Protein 2GA8 (pdb70)

Foldseek 3Di:
DPLVVVLVVLLVLCLVCLQFWQAFEEEEAEFPQQCLVVSQVVVVSNQVVLVVVCVVVVPLADADPPVPAAQDQCPVAAACDPVNCVVCVVVVQADLVCLQPLPFAWHWYKPCTIWIDGHLGPQFIKDWHLVPFGQEWEAEQQLQFRFLVSCCSPPDSVPCVVPRLPPRRGSLNVVLSVLLSNLSNTGRWPDSDSSSSSSHIQYSNWTKMFGWDADPVNRGIDTRPIIQTSSHRYYYYYYHQCQFCDRSSVVNCVSNVVSVRYAAEYEDEDQVVSLQSQLVVCCVVVVDVDSVVSSVCQVPDCSRSVVNSVVGGHDDDRYHYDYDDD

Secondary structure (DSSP, 8-state):
--HHHHHHHHHHHHHHTTTT-S-EEEEEE--TTSSHHHHHHH--HHHHHHHHHHHHSTT---EE-TTSPPP-SSTTSEE--HHHHHHHHHTTT--GGGTT-TTPPPEEE-----EEE-TTGGGG-EEE------SEEEEEGGGGBPPHHHHTTSSSTHHHHTTTTSGGGB-HHHHHHHHHHHHHHH-------HHHHHHT-EETTPPPEEEEEEETTTTEEEEEEEEE-TT--EEEEEESSTTB-SHHHHHHHHHHHTTT-EEEEEEEP-HHHHHHHHHHHHHHTTS-SSHHHHHHHHHH-TTTSSHHHHHTB---TTEEEEE---

Sequence (326 aa):
VDTHKLADDVLQLLDNRIEDNYRVCVILVGSPGSGKSTIAEELQIINEKYHTFLSEHPNVIEVNDRLKPMVNLVDSLKTLQPNKVAEMIENQGLFKDHVEDVNFQPVKYSAEETAVVARGGTANAIRIAADSINIAQIVPMDGFHLSRRCLDLFKDPQTAHKRRGSPSTFDSNNFLQLCKILAKTSLKVSTSSVFEKLSKTFSQTIPDIFVPGFNHALKDPTPDQYCISKFTRIVILEGLYLLYDQENWKKIYKTLADTGALLVYKIDIDYEATEERVAKRHLQSGLVTTIAEGREKFRSNDLLNGRDIDNHLIKVDNIVHIRNDH

Organism: Saccharomyces cerevisiae (strain ATCC 204508 / S288c) (NCBI:txid559292)

InterPro domains:
  IPR027417 P-loop containing nucleoside triphosphate hydrolase [G3DSA:3.40.50.300] (1-353)
  IPR027417 P-loop containing nucleoside triphosphate hydrolase [SSF52540] (22-349)

Radius of gyration: 20.22 Å; Cα contacts (8 Å, |Δi|>4): 633; chains: 1; bounding box: 54×47×58 Å

GO terms:
  GO:0016887 ATP hydrolysis activity (F, IDA)

Nearest PDB structures (foldseek):
  2ga8-assembly1_A  TM=1.003E+00  e=3.940E-69  Saccharomyces cerevisiae
  2gaa-assembly1_A  TM=9.991E-01  e=2.710E-66  Saccharomyces cerevisiae
  3c8u-assembly1_A  TM=8.353E-01  e=2.085E-12  Ruegeria sp. TM1040
  1sq5-assembly3_C-3  TM=6.064E-01  e=1.985E-05  Escherichia coli
  1sq5-assembly1_D  TM=6.022E-01  e=2.512E-05  Escherichia coli

Solvent-accessible surface area: 15630 Å² total

B-factor: mean 24.82, std 11.29, range [8.99, 69.67]

CATH classification: 3.40.50.300

Structure (mmCIF, N/CA/C/O backbone):
data_2GA8
#
_entry.id   2GA8
#
_cell.length_a   135.278
_cell.length_b   135.278
_cell.length_c   48.476
_cell.angle_alpha   90.00
_cell.angle_beta   90.00
_cell.angle_gamma   120.00
#
_symmetry.space_group_name_H-M   'H 3'
#
loop_
_entity.id
_entity.type
_entity.pdbx_description
1 polymer 'Hypothetical 39.9 kDa protein'
2 non-polymer 'MERCURY (II) ION'
3 non-polymer 'SULFATE ION'
4 non-polymer BETA-MERCAPTOETHANOL
5 water water
#
loop_
_atom_site.group_PDB
_atom_site.id
_atom_site.type_symbol
_atom_site.label_atom_id
_atom_site.label_alt_id
_atom_site.label_comp_id
_atom_site.label_asym_id
_atom_site.label_entity_id
_atom_site.label_seq_id
_atom_site.pdbx_PDB_ins_code
_atom_site.Cartn_x
_atom_site.Cartn_y
_atom_site.Cartn_z
_atom_site.occupancy
_atom_site.B_iso_or_equiv
_atom_site.auth_seq_id
_atom_site.auth_comp_id
_atom_site.auth_asym_id
_atom_site.auth_atom_id
_atom_site.pdbx_PDB_model_num
ATOM 1 N N . VAL A 1 2 ? 21.098 -2.323 2.656 1.00 35.90 2 VAL A N 1
ATOM 2 C CA . VAL A 1 2 ? 20.843 -2.209 4.121 1.00 35.11 2 VAL A CA 1
ATOM 3 C C . VAL A 1 2 ? 19.361 -2.005 4.405 1.00 34.26 2 VAL A C 1
ATOM 4 O O . VAL A 1 2 ? 18.687 -1.224 3.731 1.00 35.58 2 VAL A O 1
ATOM 8 N N . ASP A 1 3 ? 18.858 -2.716 5.405 1.00 32.86 3 ASP A N 1
ATOM 9 C CA . ASP A 1 3 ? 17.458 -2.602 5.784 1.00 31.81 3 ASP A CA 1
ATOM 10 C C . ASP A 1 3 ? 17.337 -1.484 6.815 1.00 29.12 3 ASP A C 1
ATOM 11 O O . ASP A 1 3 ? 17.604 -1.693 7.998 1.00 28.24 3 ASP A O 1
ATOM 16 N N . THR A 1 4 ? 16.936 -0.301 6.361 1.00 28.49 4 THR A N 1
ATOM 17 C CA . THR A 1 4 ? 16.805 0.853 7.246 1.00 28.19 4 THR A CA 1
ATOM 18 C C . THR A 1 4 ? 15.743 0.672 8.325 1.00 26.27 4 THR A C 1
ATOM 19 O O . THR A 1 4 ? 15.840 1.265 9.399 1.00 23.56 4 THR A O 1
ATOM 23 N N . HIS A 1 5 ? 14.722 -0.133 8.050 1.00 25.37 5 HIS A N 1
ATOM 24 C CA . HIS A 1 5 ? 13.699 -0.354 9.065 1.00 24.43 5 HIS A CA 1
ATOM 25 C C . HIS A 1 5 ? 14.286 -1.216 10.167 1.00 23.66 5 HIS A C 1
ATOM 26 O O . HIS A 1 5 ? 13.909 -1.094 11.334 1.00 22.22 5 HIS A O 1
ATOM 33 N N . LYS A 1 6 ? 15.220 -2.085 9.793 1.00 23.90 6 LYS A N 1
ATOM 34 C CA . LYS A 1 6 ? 15.882 -2.947 10.763 1.00 23.81 6 LYS A CA 1
ATOM 35 C C . LYS A 1 6 ? 16.794 -2.083 11.627 1.00 22.63 6 LYS A C 1
ATOM 36 O O . LYS A 1 6 ? 16.923 -2.307 12.830 1.00 22.00 6 LYS A O 1
ATOM 42 N N . LEU A 1 7 ? 17.433 -1.100 11.002 1.00 22.32 7 LEU A N 1
ATOM 43 C CA . LEU A 1 7 ? 18.313 -0.192 11.727 1.00 21.06 7 LEU A CA 1
ATOM 44 C C . LEU A 1 7 ? 17.475 0.557 12.750 1.00 17.88 7 LEU A C 1
ATOM 45 O O . LEU A 1 7 ? 17.861 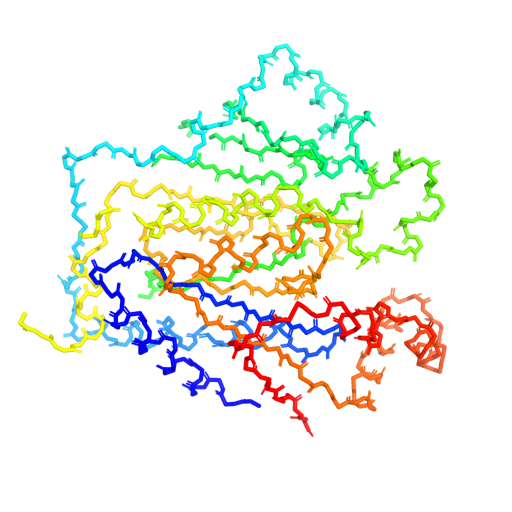0.681 13.909 1.00 18.62 7 LEU A O 1
ATOM 50 N N . ALA A 1 8 ? 16.323 1.053 12.312 1.00 17.36 8 ALA A N 1
ATOM 51 C CA . ALA A 1 8 ? 15.429 1.785 13.201 1.00 17.58 8 ALA A CA 1
ATOM 52 C C . ALA A 1 8 ? 15.048 0.901 14.379 1.00 16.27 8 ALA A C 1
ATOM 53 O O . ALA A 1 8 ? 14.981 1.370 15.510 1.00 14.65 8 ALA A O 1
ATOM 55 N N . ASP A 1 9 ? 14.789 -0.378 14.116 1.00 17.08 9 ASP A N 1
ATOM 56 C CA . ASP A 1 9 ? 14.437 -1.289 15.197 1.00 17.96 9 ASP A CA 1
ATOM 57 C C . ASP A 1 9 ? 15.586 -1.441 16.182 1.00 17.03 9 ASP A C 1
ATOM 58 O O . ASP A 1 9 ? 15.375 -1.435 17.392 1.00 15.33 9 ASP A O 1
ATOM 63 N N . ASP A 1 10 ? 16.806 -1.571 15.667 1.00 16.40 10 ASP A N 1
ATOM 64 C CA . ASP A 1 10 ? 17.950 -1.725 16.545 1.00 17.04 10 ASP A CA 1
ATOM 65 C C . ASP A 1 10 ? 18.189 -0.458 17.357 1.00 14.86 10 ASP A C 1
ATOM 66 O O . ASP A 1 10 ? 18.564 -0.533 18.521 1.00 14.06 10 ASP A O 1
ATOM 71 N N . VAL A 1 11 ? 17.957 0.702 16.749 1.00 14.73 11 VAL A N 1
ATOM 72 C CA . VAL A 1 11 ? 18.134 1.969 17.461 1.00 14.53 11 VAL A CA 1
ATOM 73 C C . VAL A 1 11 ? 17.115 2.056 18.600 1.00 14.63 11 VAL A C 1
ATOM 74 O O . VAL A 1 11 ? 17.458 2.407 19.728 1.00 13.40 11 VAL A O 1
ATOM 78 N N . LEU A 1 12 ? 15.861 1.717 18.310 1.00 14.70 12 LEU A N 1
ATOM 79 C CA . LEU A 1 12 ? 14.825 1.764 19.334 1.00 14.90 12 LEU A CA 1
ATOM 80 C C . LEU A 1 12 ? 15.086 0.744 20.436 1.00 15.60 12 LEU A C 1
ATOM 81 O O . LEU A 1 12 ? 14.734 0.965 21.593 1.00 14.97 12 LEU A O 1
ATOM 86 N N . GLN A 1 13 ? 15.704 -0.376 20.082 1.00 15.35 13 GLN A N 1
ATOM 87 C CA . GLN A 1 13 ? 15.989 -1.392 21.083 1.00 18.15 13 GLN A CA 1
ATOM 88 C C . GLN A 1 13 ? 17.025 -0.887 22.077 1.00 16.70 13 GLN A C 1
ATOM 89 O O . GLN A 1 13 ? 16.902 -1.108 23.282 1.00 17.41 13 GLN A O 1
ATOM 95 N N . LEU A 1 14 ? 18.046 -0.207 21.570 1.00 17.09 14 LEU A N 1
ATOM 96 C CA . LEU A 1 14 ? 19.088 0.322 22.443 1.00 17.70 14 LEU A CA 1
ATOM 97 C C . LEU A 1 14 ? 18.535 1.456 23.295 1.00 14.69 14 LEU A C 1
ATOM 98 O O . LEU A 1 14 ? 18.807 1.528 24.491 1.00 16.53 14 LEU A O 1
ATOM 103 N N . LEU A 1 15 ? 17.746 2.337 22.689 1.00 15.56 15 LEU A N 1
ATOM 104 C CA . LEU A 1 15 ? 17.175 3.440 23.450 1.00 15.03 15 LEU A CA 1
ATOM 105 C C . LEU A 1 15 ? 16.339 2.878 24.590 1.00 14.61 15 LEU A C 1
ATOM 106 O O . LEU A 1 15 ? 16.420 3.346 25.720 1.00 14.72 15 LEU A O 1
ATOM 111 N N . ASP A 1 16 ? 15.543 1.857 24.294 1.00 15.30 16 ASP A N 1
ATOM 112 C CA . ASP A 1 16 ? 14.704 1.258 25.325 1.00 16.42 16 ASP A CA 1
ATOM 113 C C . ASP A 1 16 ? 15.548 0.626 26.426 1.00 15.98 16 ASP A C 1
ATOM 114 O O . ASP A 1 16 ? 15.236 0.747 27.606 1.00 15.46 16 ASP A O 1
ATOM 119 N N . ASN A 1 17 ? 16.616 -0.055 26.033 1.00 17.76 17 ASN A N 1
ATOM 120 C CA . ASN A 1 17 ? 17.505 -0.695 26.996 1.00 20.91 17 ASN A CA 1
ATOM 121 C C . ASN A 1 17 ? 18.241 0.307 27.882 1.00 20.27 17 ASN A C 1
ATOM 122 O O . ASN A 1 17 ? 18.553 0.011 29.035 1.00 21.84 17 ASN A O 1
ATOM 127 N N . ARG A 1 18 ? 18.495 1.496 27.348 1.00 17.65 18 ARG A N 1
ATOM 128 C CA . ARG A 1 18 ? 19.226 2.531 28.079 1.00 17.30 18 ARG A CA 1
ATOM 129 C C . ARG A 1 18 ? 18.350 3.687 28.555 1.00 16.23 18 ARG A C 1
ATOM 130 O O . ARG A 1 18 ? 18.857 4.708 29.014 1.00 16.21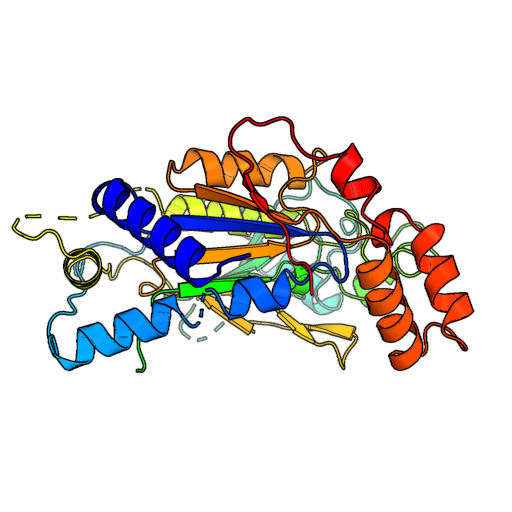 18 ARG A O 1
ATOM 138 N N . ILE A 1 19 ? 17.037 3.512 28.461 1.00 18.19 19 ILE A N 1
ATOM 139 C CA . ILE A 1 19 ? 16.070 4.538 28.838 1.00 19.15 19 ILE A CA 1
ATOM 140 C C . ILE A 1 19 ? 16.268 5.165 30.222 1.00 19.95 19 ILE A C 1
ATOM 141 O O . ILE A 1 19 ? 16.007 6.356 30.412 1.00 19.54 19 ILE A O 1
ATOM 146 N N . GLU A 1 20 ? 16.723 4.371 31.185 1.00 19.39 20 GLU A N 1
ATOM 147 C CA . GLU A 1 20 ? 16.940 4.869 32.538 1.00 22.03 20 GLU A CA 1
ATOM 148 C C . GLU A 1 20 ? 18.386 5.286 32.785 1.00 21.18 20 GLU A C 1
ATOM 149 O O . GLU A 1 20 ? 18.697 5.867 33.823 1.00 23.54 20 GLU A O 1
ATOM 155 N N . ASP A 1 21 ? 19.261 5.004 31.825 1.00 19.79 21 ASP A N 1
ATOM 156 C CA . ASP A 1 21 ? 20.681 5.318 31.961 1.00 19.21 21 ASP A CA 1
ATOM 157 C C . ASP A 1 21 ? 21.196 6.432 31.061 1.00 18.50 21 ASP A C 1
ATOM 158 O O . ASP A 1 21 ? 22.204 7.072 31.371 1.00 17.18 21 ASP A O 1
ATOM 163 N N . ASN A 1 22 ? 20.520 6.660 29.942 1.00 15.40 22 ASN A N 1
ATOM 164 C CA . ASN A 1 22 ? 20.963 7.688 29.004 1.00 14.32 22 ASN A CA 1
ATOM 165 C C . ASN A 1 22 ? 19.795 8.492 28.477 1.00 13.08 22 ASN A C 1
ATOM 166 O O . ASN A 1 22 ? 18.772 7.929 28.085 1.00 15.31 22 ASN A O 1
ATOM 171 N N . TYR A 1 23 ? 19.957 9.808 28.451 1.00 13.22 23 TYR A N 1
ATOM 172 C CA . TYR A 1 23 ? 18.905 10.682 27.954 1.00 13.57 23 TYR A CA 1
ATOM 173 C C . TYR A 1 23 ? 18.733 10.501 26.450 1.00 13.19 23 TYR A C 1
ATOM 174 O O . TYR A 1 23 ? 17.629 10.614 25.913 1.00 14.08 23 TYR A O 1
ATOM 183 N N . ARG A 1 24 ? 19.838 10.241 25.763 1.00 14.58 24 ARG A N 1
ATOM 184 C CA . ARG A 1 24 ? 19.779 10.041 24.328 1.00 15.37 24 ARG A CA 1
ATOM 185 C C . ARG A 1 24 ? 20.773 8.990 23.868 1.00 16.02 24 ARG A C 1
ATOM 186 O O . ARG A 1 24 ? 21.767 8.715 24.542 1.00 16.18 24 ARG A O 1
ATOM 194 N N . VAL A 1 25 ? 20.481 8.369 22.734 1.00 14.37 25 VAL A N 1
ATOM 195 C CA . VAL A 1 25 ? 21.377 7.362 22.197 1.00 14.56 25 VAL A CA 1
ATOM 196 C C . VAL A 1 25 ? 21.984 7.937 20.930 1.00 13.28 25 VAL A C 1
ATOM 197 O O . VAL A 1 25 ? 21.360 8.743 20.245 1.00 12.51 25 VAL A O 1
ATOM 201 N N . CYS A 1 26 ? 23.212 7.541 20.637 1.00 11.26 26 CYS A N 1
ATOM 202 C CA . CYS A 1 26 ? 23.890 8.045 19.454 1.00 12.74 26 CYS A CA 1
ATOM 203 C C . CYS A 1 26 ? 24.145 6.938 18.4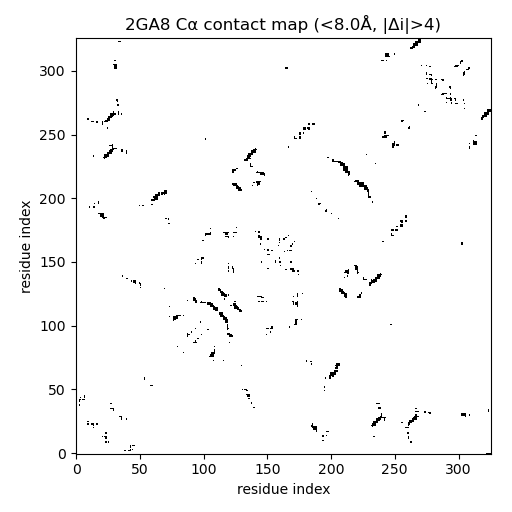57 1.00 11.46 26 CYS A C 1
ATOM 204 O O . CYS A 1 26 ? 24.326 5.780 18.824 1.00 11.51 26 CYS A O 1
ATOM 207 N N . VAL A 1 27 ? 24.152 7.313 17.187 1.00 12.07 27 VAL A N 1
ATOM 208 C CA . VAL A 1 27 ? 24.422 6.369 16.122 1.00 13.05 27 VAL A CA 1
ATOM 209 C C . VAL A 1 27 ? 25.504 6.980 15.255 1.00 12.65 27 VAL A C 1
ATOM 210 O O . VAL A 1 27 ? 25.409 8.143 14.864 1.00 11.70 27 VAL A O 1
ATOM 214 N N . ILE A 1 28 ? 26.550 6.206 15.001 1.00 12.26 28 ILE A N 1
ATOM 215 C CA . ILE A 1 28 ? 27.635 6.644 14.135 1.00 12.66 28 ILE A CA 1
ATOM 216 C C . ILE A 1 28 ? 27.472 5.883 12.828 1.00 12.84 28 ILE A C 1
ATOM 217 O O . ILE A 1 28 ? 27.309 4.662 12.831 1.00 12.66 28 ILE A O 1
ATOM 222 N N . LEU A 1 29 ? 27.481 6.614 11.717 1.00 11.12 29 LEU A N 1
ATOM 223 C CA . LEU A 1 29 ? 27.366 6.001 10.403 1.00 11.13 29 LEU A CA 1
ATOM 224 C C . LEU A 1 29 ? 28.530 6.537 9.575 1.00 10.38 29 LEU A C 1
ATOM 225 O O . LEU A 1 29 ? 28.594 7.732 9.280 1.00 12.27 29 LEU A O 1
ATOM 230 N N . VAL A 1 30 ? 29.453 5.650 9.223 1.00 9.56 30 VAL A N 1
ATOM 231 C CA . VAL A 1 30 ? 30.621 6.022 8.434 1.00 10.78 30 VAL A CA 1
ATOM 232 C C . VAL A 1 30 ? 30.608 5.369 7.059 1.00 11.09 30 VAL A C 1
ATOM 233 O O . VAL A 1 30 ? 30.215 4.213 6.905 1.00 11.66 30 VAL A O 1
ATOM 237 N N . GLY A 1 31 ? 31.054 6.126 6.067 1.00 11.91 31 GLY A N 1
ATOM 238 C CA . GLY A 1 31 ? 31.127 5.612 4.714 1.00 12.19 31 GLY A CA 1
ATOM 239 C C . GLY A 1 31 ? 31.967 6.568 3.895 1.00 12.67 31 GLY A C 1
ATOM 240 O O . GLY A 1 31 ? 32.021 7.759 4.204 1.00 12.68 31 GLY A O 1
ATOM 241 N N . SER A 1 32 ? 32.632 6.062 2.861 1.00 13.62 32 SER A N 1
ATOM 242 C CA . SER A 1 32 ? 33.450 6.923 2.015 1.00 14.69 32 SER A CA 1
ATOM 243 C C . SER A 1 32 ? 32.533 7.721 1.081 1.00 14.64 32 SER A C 1
ATOM 244 O O . SER A 1 32 ? 31.322 7.506 1.062 1.00 14.52 32 SER A O 1
ATOM 247 N N . PRO A 1 33 ? 33.095 8.669 0.315 1.00 13.20 33 PRO A N 1
ATOM 248 C CA . PRO A 1 33 ? 32.270 9.467 -0.597 1.00 14.89 33 PRO A CA 1
ATOM 249 C C . PRO A 1 33 ? 31.409 8.604 -1.521 1.00 14.69 33 PRO A C 1
ATOM 250 O O . PRO A 1 33 ? 31.892 7.631 -2.099 1.00 15.74 33 PRO A O 1
ATOM 254 N N . GLY A 1 34 ? 30.132 8.960 -1.632 1.00 14.76 34 GLY A N 1
ATOM 255 C CA . GLY A 1 34 ? 29.217 8.229 -2.491 1.00 14.97 34 GLY A CA 1
ATOM 256 C C . GLY A 1 34 ? 28.731 6.900 -1.946 1.00 14.75 34 GLY A C 1
ATOM 257 O O . GLY A 1 34 ? 28.127 6.121 -2.674 1.00 14.61 34 GLY A O 1
ATOM 258 N N . SER A 1 35 ? 28.980 6.639 -0.666 1.00 12.99 35 SER A N 1
ATOM 259 C CA . SER A 1 35 ? 28.569 5.384 -0.048 1.00 13.24 35 SER A CA 1
ATOM 260 C C . SER A 1 35 ? 27.087 5.376 0.295 1.00 13.45 35 SER A C 1
ATOM 261 O O . SER A 1 35 ? 26.513 4.321 0.560 1.00 14.72 35 SER A O 1
ATOM 264 N N . GLY A 1 36 ? 26.479 6.558 0.300 1.00 13.18 36 GLY A N 1
ATOM 265 C CA . GLY A 1 36 ? 25.067 6.663 0.617 1.00 14.97 36 GLY A CA 1
ATOM 266 C C . GLY A 1 36 ? 24.802 6.937 2.087 1.00 16.07 36 GLY A C 1
ATOM 267 O O . GLY A 1 36 ? 23.665 6.842 2.543 1.00 17.26 36 GLY A O 1
ATOM 268 N N . LYS A 1 37 ? 25.840 7.295 2.833 1.00 16.64 37 LYS A N 1
ATOM 269 C CA . LYS A 1 37 ? 25.666 7.558 4.257 1.00 17.44 37 LYS A CA 1
ATOM 270 C C . LYS A 1 37 ? 24.684 8.693 4.528 1.00 16.62 37 LYS A C 1
ATOM 271 O O . LYS A 1 37 ? 23.900 8.627 5.474 1.00 15.32 37 LYS A O 1
ATOM 277 N N . SER A 1 38 ? 24.718 9.728 3.698 1.00 15.50 38 SER A N 1
ATOM 278 C CA . SER A 1 38 ? 23.813 10.856 3.869 1.00 19.06 38 SER A CA 1
ATOM 279 C C . SER A 1 38 ? 22.355 10.415 3.771 1.00 19.36 38 SER A C 1
ATOM 280 O O . SER A 1 38 ? 21.545 10.703 4.657 1.00 19.65 38 SER A O 1
ATOM 283 N N . THR A 1 39 ? 22.028 9.698 2.699 1.00 19.95 39 THR A N 1
ATOM 284 C CA . THR A 1 39 ? 20.666 9.232 2.474 1.00 21.30 39 THR A CA 1
ATOM 285 C C . THR A 1 39 ? 20.205 8.208 3.503 1.00 20.85 39 THR A C 1
ATOM 286 O O . THR A 1 39 ? 19.059 8.250 3.951 1.00 20.75 39 THR A O 1
ATOM 290 N N . ILE A 1 40 ? 21.091 7.290 3.879 1.00 17.75 40 ILE A N 1
ATOM 291 C CA . ILE A 1 40 ? 20.746 6.281 4.868 1.00 16.68 40 ILE A CA 1
ATOM 292 C C . ILE A 1 40 ? 20.400 6.970 6.186 1.00 14.95 40 ILE A C 1
ATOM 293 O O . ILE A 1 40 ? 19.410 6.629 6.833 1.00 13.67 40 ILE A O 1
ATOM 298 N N . ALA A 1 41 ? 21.217 7.946 6.575 1.00 13.26 41 ALA A N 1
ATOM 299 C CA . ALA A 1 41 ? 20.983 8.675 7.816 1.00 13.92 41 ALA A CA 1
ATOM 300 C C . ALA A 1 41 ? 19.629 9.379 7.777 1.00 15.09 41 ALA A C 1
ATOM 301 O O . ALA A 1 41 ? 18.862 9.335 8.743 1.00 14.68 41 ALA A O 1
ATOM 303 N N . GLU A 1 42 ? 19.334 10.021 6.651 1.00 17.09 42 GLU A N 1
ATOM 304 C CA . GLU A 1 42 ? 18.073 10.741 6.497 1.00 19.66 42 GLU A CA 1
ATOM 305 C C . GLU A 1 42 ? 16.871 9.809 6.614 1.00 19.77 42 GLU A C 1
ATOM 306 O O . GLU A 1 42 ? 15.913 10.110 7.329 1.00 18.96 42 GLU A O 1
ATOM 312 N N . GLU A 1 43 ? 16.926 8.680 5.914 1.00 20.73 43 GLU A N 1
ATOM 313 C CA . GLU A 1 43 ? 15.833 7.710 5.935 1.00 21.50 43 GLU A CA 1
ATOM 314 C C . GLU A 1 43 ? 15.637 7.116 7.324 1.00 20.13 43 GLU A C 1
ATOM 315 O O . GLU A 1 43 ? 14.504 6.952 7.784 1.00 18.36 43 GLU A O 1
ATOM 321 N N . LEU A 1 44 ? 16.742 6.786 7.985 1.00 16.87 44 LEU A N 1
ATOM 322 C CA . LEU A 1 44 ? 16.678 6.207 9.321 1.00 15.62 44 LEU A CA 1
ATOM 323 C C . LEU A 1 44 ? 15.980 7.181 10.254 1.00 15.36 44 LEU A C 1
ATOM 324 O O . LEU A 1 44 ? 15.118 6.801 11.041 1.00 15.00 44 LEU A O 1
ATOM 339 N N . GLN A 1 46 ? 13.934 9.761 9.420 1.00 16.79 46 GLN A N 1
ATOM 340 C CA . GLN A 1 46 ? 12.539 9.921 9.025 1.00 18.94 46 GLN A CA 1
ATOM 341 C C . GLN A 1 46 ? 11.669 8.757 9.497 1.00 17.07 46 GLN A C 1
ATOM 342 O O . GLN A 1 46 ? 10.559 8.967 9.987 1.00 17.16 46 GLN A O 1
ATOM 348 N N . ILE A 1 47 ? 12.168 7.534 9.352 1.00 17.11 47 ILE A N 1
ATOM 349 C CA . ILE A 1 47 ? 11.423 6.350 9.777 1.00 16.28 47 ILE A CA 1
ATOM 350 C C . ILE A 1 47 ? 11.107 6.409 11.268 1.00 15.59 47 ILE A C 1
ATOM 351 O O . ILE A 1 47 ? 9.977 6.147 11.689 1.00 14.32 47 ILE A O 1
ATOM 356 N N . ILE A 1 48 ? 12.108 6.758 12.065 1.00 14.59 48 ILE A N 1
ATOM 357 C CA . ILE A 1 48 ? 11.922 6.835 13.508 1.00 14.55 48 ILE A CA 1
ATOM 358 C C . ILE A 1 48 ? 10.914 7.910 13.896 1.00 14.76 48 ILE A C 1
ATOM 359 O O . ILE A 1 48 ? 10.014 7.662 14.702 1.00 14.09 48 ILE A O 1
ATOM 364 N N . ASN A 1 49 ? 11.054 9.101 13.328 1.00 13.41 49 ASN A N 1
ATOM 365 C CA . ASN A 1 49 ? 10.131 10.176 13.659 1.00 15.93 49 ASN A CA 1
ATOM 366 C C . ASN A 1 49 ? 8.709 9.852 13.223 1.00 15.90 49 ASN A C 1
ATOM 367 O O . ASN A 1 49 ? 7.755 10.204 13.912 1.00 16.63 49 ASN A O 1
ATOM 372 N N . GLU A 1 50 ? 8.568 9.174 12.088 1.00 16.04 50 GLU A N 1
ATOM 373 C CA . GLU A 1 50 ? 7.239 8.801 11.603 1.00 18.35 50 GLU A CA 1
ATOM 374 C C . GLU A 1 50 ? 6.571 7.824 12.564 1.00 17.48 50 GLU A C 1
ATOM 375 O O . GLU A 1 50 ? 5.380 7.949 12.862 1.00 17.52 50 GLU A O 1
ATOM 381 N N . LYS A 1 51 ? 7.339 6.852 13.051 1.00 16.62 51 LYS A N 1
ATOM 382 C CA . LYS A 1 51 ? 6.811 5.879 13.995 1.00 16.04 51 LYS A CA 1
ATOM 383 C C . LYS A 1 51 ? 6.346 6.601 15.252 1.00 15.51 51 LYS A C 1
ATOM 384 O O . LYS A 1 51 ? 5.298 6.276 15.819 1.00 15.84 51 LYS A O 1
ATOM 390 N N . TYR A 1 52 ? 7.127 7.583 15.692 1.00 13.11 52 TYR A N 1
ATOM 391 C CA . TYR A 1 52 ? 6.763 8.323 16.889 1.00 13.59 52 TYR A CA 1
ATOM 392 C C . TYR A 1 52 ? 5.491 9.139 16.674 1.00 13.82 52 TYR A C 1
ATOM 393 O O . TYR A 1 52 ? 4.631 9.206 17.550 1.00 14.28 52 TYR A O 1
ATOM 402 N N . HIS A 1 53 ? 5.373 9.760 15.506 1.00 14.11 53 HIS A N 1
ATOM 403 C CA . HIS A 1 53 ? 4.195 10.567 15.207 1.00 17.57 53 HIS A CA 1
ATOM 404 C C . HIS A 1 53 ? 2.949 9.688 15.182 1.00 18.54 53 HIS A C 1
ATOM 405 O O . HIS A 1 53 ? 1.885 10.086 15.659 1.00 19.67 53 HIS A O 1
ATOM 412 N N . THR A 1 54 ? 3.089 8.487 14.635 1.00 19.63 54 THR A N 1
ATOM 413 C CA . THR A 1 54 ? 1.978 7.548 14.568 1.00 19.82 54 THR A CA 1
ATOM 414 C C . THR A 1 54 ? 1.578 7.166 15.991 1.00 20.53 54 THR A C 1
ATOM 415 O O . THR A 1 54 ? 0.394 7.017 16.306 1.00 18.42 54 THR A O 1
ATOM 419 N N . PHE A 1 55 ? 2.576 7.005 16.852 1.00 20.00 55 PHE A N 1
ATOM 420 C CA . PHE A 1 55 ? 2.335 6.661 18.246 1.00 19.35 55 PHE A CA 1
ATOM 421 C C . PHE A 1 55 ? 1.527 7.769 18.927 1.00 19.90 55 PHE A C 1
ATOM 422 O O . PHE A 1 55 ? 0.550 7.500 19.630 1.00 19.81 55 PHE A O 1
ATOM 430 N N . LEU A 1 56 ? 1.934 9.016 18.707 1.00 19.56 56 LEU A N 1
ATOM 431 C CA . LEU A 1 56 ? 1.255 10.160 19.313 1.00 18.86 56 LEU A CA 1
ATOM 432 C C . LEU A 1 56 ? -0.197 10.289 18.872 1.00 18.55 56 LEU A C 1
ATOM 433 O O . LEU A 1 56 ? -1.024 10.815 19.609 1.00 18.69 56 LEU A O 1
ATOM 438 N N . SER A 1 57 ? -0.495 9.818 17.666 1.00 18.53 57 SER A N 1
ATOM 439 C CA . SER A 1 57 ? -1.852 9.874 17.134 1.00 20.79 57 SER A CA 1
ATOM 440 C C . SER A 1 57 ? -2.870 9.258 18.091 1.00 20.17 57 SER A C 1
ATOM 441 O O . SER A 1 57 ? -3.961 9.794 18.276 1.00 20.21 57 SER A O 1
ATOM 444 N N . GLU A 1 58 ? -2.513 8.134 18.705 1.00 19.92 58 GLU A N 1
ATOM 445 C CA . GLU A 1 58 ? -3.430 7.461 19.616 1.00 19.58 58 GLU A CA 1
ATOM 446 C C . GLU A 1 58 ? -3.067 7.616 21.092 1.00 18.98 58 GLU A C 1
ATOM 447 O O . GLU A 1 58 ? -3.757 7.096 21.973 1.00 17.46 58 GLU A O 1
ATOM 453 N N . HIS A 1 59 ? -1.980 8.337 21.352 1.00 16.53 59 HIS A N 1
ATOM 454 C CA . HIS A 1 59 ? -1.532 8.629 22.716 1.00 17.22 59 HIS A CA 1
ATOM 455 C C . HIS A 1 59 ? -1.289 10.144 22.705 1.00 19.06 59 HIS A C 1
ATOM 456 O O . HIS A 1 59 ? -0.198 10.612 23.030 1.00 17.42 59 HIS A O 1
ATOM 463 N N . PRO A 1 60 ? -2.328 10.926 22.343 1.00 19.59 60 PRO A N 1
ATOM 464 C CA . PRO A 1 60 ? -2.383 12.391 22.221 1.00 20.85 60 PRO A CA 1
ATOM 465 C C . PRO A 1 60 ? -1.755 13.303 23.273 1.00 21.87 60 PRO A C 1
ATOM 466 O O . PRO A 1 60 ? -1.163 14.325 22.928 1.00 23.74 60 PRO A O 1
ATOM 470 N N . ASN A 1 61 ? -1.885 12.959 24.547 1.00 22.02 61 ASN A N 1
ATOM 471 C CA . ASN A 1 61 ? -1.351 13.820 25.595 1.00 21.67 61 ASN A CA 1
ATOM 472 C C . ASN A 1 61 ? -0.345 13.128 26.494 1.00 19.95 61 ASN A C 1
ATOM 473 O O . ASN A 1 61 ? -0.216 13.465 27.669 1.00 20.67 61 ASN A O 1
ATOM 478 N N . VAL A 1 62 ? 0.384 12.179 25.921 1.00 18.62 62 VAL A N 1
ATOM 479 C CA . VAL A 1 62 ? 1.366 11.399 26.663 1.00 18.19 62 VAL A CA 1
ATOM 480 C C . VAL A 1 62 ? 2.648 12.153 27.005 1.00 19.28 62 VAL A C 1
ATOM 481 O O . VAL A 1 62 ? 3.323 11.815 27.977 1.00 19.49 62 VAL A O 1
ATOM 485 N N . ILE A 1 63 ? 2.982 13.168 26.215 1.00 19.88 63 ILE A N 1
ATOM 486 C CA . ILE A 1 63 ? 4.216 13.917 26.444 1.00 20.46 63 ILE A CA 1
ATOM 487 C C . ILE A 1 63 ? 4.255 14.741 27.723 1.00 22.68 63 ILE A C 1
ATOM 488 O O . ILE A 1 63 ? 3.341 15.513 28.018 1.00 22.20 63 ILE A O 1
ATOM 493 N N . GLU A 1 64 ? 5.336 14.562 28.475 1.00 23.02 64 GLU A N 1
ATOM 494 C CA . GLU A 1 64 ? 5.548 15.286 29.720 1.00 26.24 64 GLU A CA 1
ATOM 495 C C . GLU A 1 64 ? 7.005 15.713 29.815 1.00 26.10 64 GLU A C 1
ATOM 496 O O . GLU A 1 64 ? 7.911 14.932 29.518 1.00 25.52 64 GLU A O 1
ATOM 502 N N . VAL A 1 65 ? 7.228 16.959 30.219 1.00 24.54 65 VAL A N 1
ATOM 503 C CA . VAL A 1 65 ? 8.583 17.471 30.366 1.00 24.34 65 VAL A CA 1
ATOM 504 C C . VAL A 1 65 ? 8.846 17.596 31.863 1.00 24.60 65 VAL A C 1
ATOM 505 O O . VAL A 1 65 ? 8.160 18.342 32.565 1.00 26.45 65 VAL A O 1
ATOM 509 N N . ASN A 1 66 ? 9.833 16.849 32.344 1.00 22.96 66 ASN A N 1
ATOM 510 C CA . ASN A 1 66 ? 10.180 16.831 33.761 1.00 23.94 66 ASN A CA 1
ATOM 511 C C . ASN A 1 66 ? 11.335 17.756 34.120 1.00 21.34 66 ASN A C 1
ATOM 512 O O . ASN A 1 66 ? 11.814 18.524 33.287 1.00 18.93 66 ASN A O 1
ATOM 517 N N . ASP A 1 67 ? 11.774 17.656 35.373 1.00 20.38 67 ASP A N 1
ATOM 518 C CA . ASP A 1 67 ? 12.875 18.458 35.896 1.00 21.96 67 ASP A CA 1
ATOM 519 C C . ASP A 1 67 ? 12.589 19.946 35.775 1.00 22.61 67 ASP A C 1
ATOM 520 O O . ASP A 1 67 ? 13.488 20.746 35.525 1.00 21.01 67 ASP A O 1
ATOM 525 N N . ARG A 1 68 ? 11.328 20.313 35.963 1.00 24.09 68 ARG A N 1
ATOM 526 C CA . ARG A 1 68 ? 10.921 21.707 35.863 1.00 26.27 68 ARG A CA 1
ATOM 527 C C . ARG A 1 68 ? 11.593 22.613 36.896 1.00 27.45 68 ARG A C 1
ATOM 528 O O . ARG A 1 68 ? 11.778 23.804 36.647 1.00 29.79 68 ARG A O 1
ATOM 536 N N . LEU A 1 69 ? 11.968 22.052 38.043 1.00 28.27 69 LEU A N 1
ATOM 537 C CA . LEU A 1 69 ? 12.605 22.839 39.101 1.00 30.21 69 LEU A CA 1
ATOM 538 C C . LEU A 1 69 ? 14.111 22.622 39.199 1.00 30.52 69 LEU A C 1
ATOM 539 O O . LEU A 1 69 ? 14.719 22.907 40.232 1.00 31.56 69 LEU A O 1
ATOM 544 N N . LYS A 1 70 ? 14.713 22.116 38.130 1.00 29.61 70 LYS A N 1
ATOM 545 C CA . LYS A 1 70 ? 16.150 21.878 38.127 1.00 28.80 70 LYS A CA 1
ATOM 546 C C . LYS A 1 70 ? 16.854 22.885 37.229 1.00 27.59 70 LYS A C 1
ATOM 547 O O . LYS A 1 70 ? 16.253 23.436 36.309 1.00 27.61 70 LYS A O 1
ATOM 553 N N . PRO A 1 71 ? 18.138 23.161 37.501 1.00 27.27 71 PRO A N 1
ATOM 554 C CA . PRO A 1 71 ? 18.860 24.120 36.663 1.00 27.04 71 PRO A CA 1
ATOM 555 C C . PRO A 1 71 ? 19.261 23.484 35.333 1.00 26.33 71 PRO A C 1
ATOM 556 O O . PRO A 1 71 ? 19.351 22.258 35.222 1.00 25.01 71 PRO A O 1
ATOM 560 N N . MET A 1 72 ? 19.491 24.323 34.331 1.00 26.45 72 MET A N 1
ATOM 561 C CA . MET A 1 72 ? 19.890 23.861 33.008 1.00 27.87 72 MET A CA 1
ATOM 562 C C . MET A 1 72 ? 21.246 23.176 33.072 1.00 28.27 72 MET A C 1
ATOM 563 O O . MET A 1 72 ? 22.126 23.608 33.814 1.00 29.85 72 MET A O 1
ATOM 568 N N . VAL A 1 73 ? 21.416 22.109 32.298 1.00 26.40 73 VAL A N 1
ATOM 569 C CA . VAL A 1 73 ? 22.692 21.405 32.266 1.00 27.01 73 VAL A CA 1
ATOM 570 C C . VAL A 1 73 ? 23.714 22.380 31.688 1.00 27.01 73 VAL A C 1
ATOM 571 O O . VAL A 1 73 ? 23.464 22.996 30.651 1.00 27.56 73 VAL A O 1
ATOM 575 N N . ASN A 1 74 ? 24.845 22.545 32.366 1.00 28.10 74 ASN A N 1
ATOM 576 C CA . ASN A 1 74 ? 25.884 23.449 31.879 1.00 29.86 74 ASN A CA 1
ATOM 577 C C . ASN A 1 74 ? 26.750 22.622 30.940 1.00 29.38 74 ASN A C 1
ATOM 578 O O . ASN A 1 74 ? 27.448 21.709 31.371 1.00 28.93 74 ASN A O 1
ATOM 583 N N . LEU A 1 75 ? 26.706 22.942 29.654 1.00 28.09 75 LEU A N 1
ATOM 584 C CA . LEU A 1 75 ? 27.454 22.163 28.682 1.00 28.33 75 LEU A CA 1
ATOM 585 C C . LEU A 1 75 ? 28.865 22.623 28.369 1.00 29.26 75 LEU A C 1
ATOM 586 O O . LEU A 1 75 ? 29.700 21.813 27.967 1.00 30.55 75 LEU A O 1
ATOM 591 N N . VAL A 1 76 ? 29.148 23.904 28.565 1.00 28.66 76 VAL A N 1
ATOM 592 C CA . VAL A 1 76 ? 30.476 24.409 28.252 1.00 31.36 76 VAL A CA 1
ATOM 593 C C . VAL A 1 76 ? 31.189 25.124 29.392 1.00 31.75 76 VAL A C 1
ATOM 594 O O . VAL A 1 76 ? 31.971 26.046 29.162 1.00 31.14 76 VAL A O 1
ATOM 598 N N . ASP A 1 77 ? 30.925 24.691 30.620 1.00 32.04 77 ASP A N 1
ATOM 599 C CA . ASP A 1 77 ? 31.563 25.284 31.788 1.00 33.99 77 ASP A CA 1
ATOM 600 C C . ASP A 1 77 ? 33.053 24.932 31.809 1.00 32.32 77 ASP A C 1
ATOM 601 O O . ASP A 1 77 ? 33.868 25.678 32.347 1.00 32.50 77 ASP A O 1
ATOM 606 N N . SER A 1 78 ? 33.397 23.794 31.213 1.00 32.26 78 SER A N 1
ATOM 607 C CA . SER A 1 78 ? 34.781 23.324 31.164 1.00 31.88 78 SER A CA 1
ATOM 608 C C . SER A 1 78 ? 35.629 24.100 30.155 1.00 30.69 78 SER A C 1
ATOM 609 O O . SER A 1 78 ? 36.853 23.968 30.132 1.00 30.29 78 SER A O 1
ATOM 612 N N . LEU A 1 79 ? 34.976 24.903 29.322 1.00 27.91 79 LEU A N 1
ATOM 613 C CA . LEU A 1 79 ? 35.677 25.683 28.310 1.00 26.77 79 LEU A CA 1
ATOM 614 C C . LEU A 1 79 ? 36.028 27.076 28.805 1.00 26.48 79 LEU A C 1
ATOM 615 O O . LEU A 1 79 ? 35.291 27.666 29.589 1.00 25.71 79 LEU A O 1
ATOM 620 N N . LYS A 1 80 ? 37.156 27.604 28.343 1.00 26.97 80 LYS A N 1
ATOM 621 C CA . LYS A 1 80 ? 37.556 28.939 28.754 1.00 27.28 80 LYS A CA 1
ATOM 622 C C . LYS A 1 80 ? 36.758 29.946 27.936 1.00 27.80 80 LYS A C 1
ATOM 623 O O . LYS A 1 80 ? 36.408 29.691 26.778 1.00 27.07 80 LYS A O 1
ATOM 629 N N . THR A 1 81 ? 36.457 31.086 28.545 1.00 25.74 81 THR A N 1
ATOM 630 C CA . THR A 1 81 ? 35.692 32.121 27.870 1.00 25.72 81 THR A CA 1
ATOM 631 C C . THR A 1 81 ? 36.580 32.970 26.977 1.00 25.91 81 THR A C 1
ATOM 632 O O . THR A 1 81 ? 37.660 33.401 27.386 1.00 26.36 81 THR A O 1
ATOM 636 N N . LEU A 1 82 ? 36.134 33.194 25.748 1.00 25.27 82 LEU A N 1
ATOM 637 C CA . LEU A 1 82 ? 36.879 34.033 24.828 1.00 25.43 82 LEU A CA 1
ATOM 638 C C . LEU A 1 82 ? 36.525 35.441 25.284 1.00 26.12 82 LEU A C 1
ATOM 639 O O . LEU A 1 82 ? 35.422 35.922 25.024 1.00 26.83 82 LEU A O 1
ATOM 644 N N . GLN A 1 83 ? 37.449 36.083 25.992 1.00 28.58 83 GLN A N 1
ATOM 645 C CA . GLN A 1 83 ? 37.221 37.429 26.505 1.00 29.45 83 GLN A CA 1
ATOM 646 C C . GLN A 1 83 ? 36.720 38.385 25.426 1.00 28.64 83 GLN A C 1
ATOM 647 O O . GLN A 1 83 ? 37.106 38.282 24.261 1.00 28.88 83 GLN A O 1
ATOM 653 N N . PRO A 1 84 ? 35.849 39.333 25.807 1.00 29.00 84 PRO A N 1
ATOM 654 C CA . PRO A 1 84 ? 35.276 40.320 24.888 1.00 29.25 84 PRO A CA 1
ATOM 655 C C . PRO A 1 84 ? 36.260 40.922 23.889 1.00 30.29 84 PRO A C 1
ATOM 656 O O . PRO A 1 84 ? 35.930 41.091 22.715 1.00 30.59 84 PRO A O 1
ATOM 660 N N . ASN A 1 85 ? 37.464 41.245 24.349 1.00 32.23 85 ASN A N 1
ATOM 661 C CA . ASN A 1 85 ? 38.467 41.831 23.466 1.00 33.56 85 ASN A CA 1
ATOM 662 C C . ASN A 1 85 ? 38.871 40.860 22.359 1.00 33.81 85 ASN A C 1
ATOM 663 O O . ASN A 1 85 ? 38.973 41.241 21.190 1.00 33.99 85 ASN A O 1
ATOM 668 N N . LYS A 1 86 ? 39.091 39.603 22.731 1.00 32.53 86 LYS A N 1
ATOM 669 C CA . LYS A 1 86 ? 39.482 38.577 21.770 1.00 32.27 86 LYS A CA 1
ATOM 670 C C . LYS A 1 86 ? 38.341 38.245 20.811 1.00 29.85 86 LYS A C 1
ATOM 671 O O . LYS A 1 86 ? 38.575 37.917 19.649 1.00 29.60 86 LYS A O 1
ATOM 677 N N . VAL A 1 87 ? 37.107 38.331 21.300 1.00 28.20 87 VAL A N 1
ATOM 678 C CA . VAL A 1 87 ? 35.942 38.059 20.468 1.00 26.63 87 VAL A CA 1
ATOM 679 C C . VAL A 1 87 ? 35.881 39.078 19.338 1.00 26.75 87 VAL A C 1
ATOM 680 O O . VAL A 1 87 ? 35.648 38.729 18.181 1.00 24.20 87 VAL A O 1
ATOM 684 N N . ALA A 1 88 ? 36.097 40.345 19.680 1.00 27.16 88 ALA A N 1
ATOM 685 C CA . ALA A 1 88 ? 36.069 41.412 18.690 1.00 27.48 88 ALA A CA 1
ATOM 686 C C . ALA A 1 88 ? 37.163 41.193 17.648 1.00 27.80 88 ALA A C 1
ATOM 687 O O . ALA A 1 88 ? 36.936 41.358 16.450 1.00 28.04 88 ALA A O 1
ATOM 689 N N . GLU A 1 89 ? 38.350 40.817 18.112 1.00 28.67 89 GLU A N 1
ATOM 690 C CA . GLU A 1 89 ? 39.476 40.571 17.218 1.00 29.87 89 GLU A CA 1
ATOM 691 C C . GLU A 1 89 ? 39.131 39.489 16.197 1.00 29.82 89 GLU A C 1
ATOM 692 O O . GLU A 1 89 ? 39.355 39.656 14.999 1.00 30.22 89 GLU A O 1
ATOM 698 N N . MET A 1 90 ? 38.591 38.374 16.683 1.00 29.71 90 MET A N 1
ATOM 699 C CA . MET A 1 90 ? 38.207 37.264 15.813 1.00 27.80 90 MET A CA 1
ATOM 700 C C . MET A 1 90 ? 37.211 37.720 14.759 1.00 26.85 90 MET A C 1
ATOM 701 O O . MET A 1 90 ? 37.365 37.421 13.576 1.00 26.04 90 MET A O 1
ATOM 706 N N . ILE A 1 91 ? 36.182 38.436 15.200 1.00 27.47 91 ILE A N 1
ATOM 707 C CA . ILE A 1 91 ? 35.157 38.944 14.298 1.00 29.56 91 ILE A CA 1
ATOM 708 C C . ILE A 1 91 ? 35.790 39.879 13.278 1.00 30.12 91 ILE A C 1
ATOM 709 O O . ILE A 1 91 ? 35.453 39.847 12.095 1.00 30.22 91 ILE A O 1
ATOM 714 N N . GLU A 1 92 ? 36.707 40.715 13.748 1.00 31.66 92 GLU A N 1
ATOM 715 C CA . GLU A 1 92 ? 37.392 41.655 12.873 1.00 33.90 92 GLU A CA 1
ATOM 716 C C . GLU A 1 92 ? 38.214 40.888 11.840 1.00 32.65 92 GLU A C 1
ATOM 717 O O . GLU A 1 92 ? 38.391 41.347 10.712 1.00 32.88 92 GLU A O 1
ATOM 723 N N . ASN A 1 93 ? 38.708 39.714 12.227 1.00 30.97 93 ASN A N 1
ATOM 724 C CA . ASN A 1 93 ? 39.502 38.886 11.322 1.00 28.88 93 ASN A CA 1
ATOM 725 C C . ASN A 1 93 ? 38.628 37.883 10.571 1.00 27.91 93 ASN A C 1
ATOM 726 O O . ASN A 1 93 ? 39.037 36.746 10.322 1.00 26.18 93 ASN A O 1
ATOM 731 N N . GLN A 1 94 ? 37.421 38.319 10.222 1.00 26.81 94 GLN A N 1
ATOM 732 C CA . GLN A 1 94 ? 36.460 37.504 9.482 1.00 26.77 94 GLN A CA 1
ATOM 733 C C . GLN A 1 94 ? 36.030 36.218 10.199 1.00 25.49 94 GLN A C 1
ATOM 734 O O . GLN A 1 94 ? 35.702 35.221 9.553 1.00 25.50 94 GLN A O 1
ATOM 740 N N . GLY A 1 95 ? 36.034 36.250 11.529 1.00 24.90 95 GLY A N 1
ATOM 741 C CA . GLY A 1 95 ? 35.625 35.096 12.314 1.00 23.75 95 GLY A CA 1
ATOM 742 C C . GLY A 1 95 ? 36.619 33.952 12.328 1.00 24.99 95 GLY A C 1
ATOM 743 O O . GLY A 1 95 ? 36.231 32.789 12.466 1.00 23.31 95 GLY A O 1
ATOM 744 N N . LEU A 1 96 ? 37.902 34.278 12.202 1.00 24.67 96 LEU A N 1
ATOM 745 C CA . LEU A 1 96 ? 38.948 33.264 12.188 1.00 26.17 96 LEU A CA 1
ATOM 746 C C . LEU A 1 96 ? 40.069 33.510 13.193 1.00 25.97 96 LEU A C 1
ATOM 747 O O . LEU A 1 96 ? 40.243 34.622 13.695 1.00 25.10 96 LEU A O 1
ATOM 752 N N . PHE A 1 97 ? 40.808 32.444 13.490 1.00 27.42 97 PHE A N 1
ATOM 753 C CA . PHE A 1 97 ? 41.955 32.483 14.393 1.00 27.27 97 PHE A CA 1
ATOM 754 C C . PHE A 1 97 ? 43.150 32.182 13.486 1.00 28.51 97 PHE A C 1
ATOM 755 O O . PHE A 1 97 ? 43.569 31.032 13.353 1.00 26.90 97 PHE A O 1
ATOM 763 N N . LYS A 1 98 ? 43.684 33.223 12.858 1.00 29.22 98 LYS A N 1
ATOM 764 C CA . LYS A 1 98 ? 44.800 33.088 11.926 1.00 30.95 98 LYS A CA 1
ATOM 765 C C . LYS A 1 98 ? 45.932 32.146 12.329 1.00 30.49 98 LYS A C 1
ATOM 766 O O . LYS A 1 98 ? 46.384 31.339 11.517 1.00 3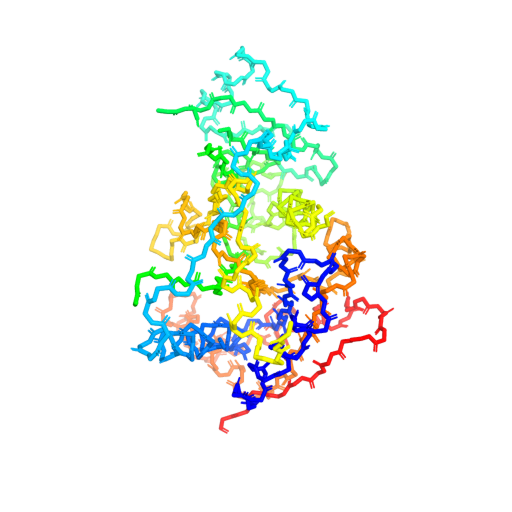1.49 98 LYS A O 1
ATOM 772 N N . ASP A 1 99 ? 46.383 32.236 13.576 1.00 29.40 99 ASP A N 1
ATOM 773 C CA . ASP A 1 99 ? 47.493 31.408 14.039 1.00 30.08 99 ASP A CA 1
ATOM 774 C C . ASP A 1 99 ? 47.162 29.992 14.515 1.00 29.02 99 ASP A C 1
ATOM 775 O O . ASP A 1 99 ? 48.047 29.286 15.000 1.00 28.34 99 ASP A O 1
ATOM 780 N N . HIS A 1 100 ? 45.912 29.560 14.370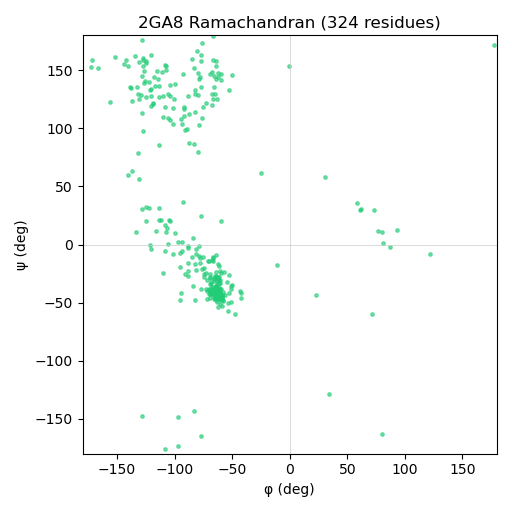 1.00 25.83 100 HIS A N 1
ATOM 781 C CA . HIS A 1 100 ? 45.542 28.227 14.838 1.00 25.11 100 HIS A CA 1
ATOM 782 C C . HIS A 1 100 ? 44.712 27.385 13.875 1.00 23.03 100 HIS A C 1
ATOM 783 O O . HIS A 1 100 ? 44.207 26.334 14.257 1.00 24.03 100 HIS A O 1
ATOM 790 N N . VAL A 1 101 ? 44.583 27.828 12.629 1.00 21.89 101 VAL A N 1
ATOM 791 C CA . VAL A 1 101 ? 43.785 27.101 11.647 1.00 22.65 101 VAL A CA 1
ATOM 792 C C . VAL A 1 101 ? 44.185 25.646 11.397 1.00 21.83 101 VAL A C 1
ATOM 793 O O . VAL A 1 101 ? 43.363 24.848 10.949 1.00 21.02 101 VAL A O 1
ATOM 797 N N . GLU A 1 102 ? 45.436 25.296 11.682 1.00 21.63 102 GLU A N 1
ATOM 798 C CA . GLU A 1 102 ? 45.901 23.927 11.470 1.00 22.46 102 GLU A CA 1
ATOM 799 C C . GLU A 1 102 ? 46.303 23.255 12.782 1.00 21.28 102 GLU A C 1
ATOM 800 O O . GLU A 1 102 ? 46.904 22.181 12.781 1.00 22.92 102 GLU A O 1
ATOM 806 N N . ASP A 1 103 ? 45.960 23.889 13.898 1.00 20.49 103 ASP A N 1
ATOM 807 C CA . ASP A 1 103 ? 46.303 23.371 15.221 1.00 18.95 103 ASP A CA 1
ATOM 808 C C . ASP A 1 103 ? 45.209 22.462 15.786 1.00 18.29 103 ASP A C 1
ATOM 809 O O . ASP A 1 103 ? 44.216 22.937 16.340 1.00 16.16 103 ASP A O 1
ATOM 814 N N . VAL A 1 104 ? 45.403 21.152 15.656 1.00 18.60 104 VAL A N 1
ATOM 815 C CA . VAL A 1 104 ? 44.414 20.199 16.145 1.00 17.46 104 VAL A CA 1
ATOM 816 C C . VAL A 1 104 ? 44.292 20.198 17.661 1.00 16.90 104 VAL A C 1
ATOM 817 O O . VAL A 1 104 ? 43.341 19.638 18.204 1.00 16.50 104 VAL A O 1
ATOM 821 N N . ASN A 1 105 ? 45.248 20.826 18.343 1.00 17.30 105 ASN A N 1
ATOM 822 C CA . ASN A 1 105 ? 45.223 20.896 19.803 1.00 19.30 105 ASN A CA 1
ATOM 823 C C . ASN A 1 105 ? 44.639 22.200 20.353 1.00 18.18 105 ASN A C 1
ATOM 824 O O . ASN A 1 105 ? 44.605 22.405 21.567 1.00 18.85 105 ASN A O 1
ATOM 829 N N . PHE A 1 106 ? 44.193 23.084 19.465 1.00 16.67 106 PHE A N 1
ATOM 830 C CA . PHE A 1 106 ? 43.589 24.343 19.888 1.00 17.25 106 PHE A CA 1
ATOM 831 C C . PHE A 1 106 ? 42.278 23.985 20.578 1.00 17.61 106 PHE A C 1
ATOM 832 O O . PHE A 1 106 ? 41.401 23.375 19.969 1.00 18.12 106 PHE A O 1
ATOM 840 N N . GLN A 1 107 ? 42.146 24.346 21.850 1.00 17.61 107 GLN A N 1
ATOM 841 C CA . GLN A 1 107 ? 40.928 24.027 22.581 1.00 18.47 107 GLN A CA 1
ATOM 842 C C . GLN A 1 107 ? 39.786 24.971 22.246 1.00 17.02 107 GLN A C 1
ATOM 843 O O . GLN A 1 107 ? 39.985 26.169 22.039 1.00 16.26 107 GLN A O 1
ATOM 849 N N . PRO A 1 108 ? 38.563 24.430 22.170 1.00 16.03 108 PRO A N 1
ATOM 850 C CA . PRO A 1 108 ? 37.377 25.231 21.862 1.00 16.32 108 PRO A CA 1
ATOM 851 C C . PRO A 1 108 ? 37.174 26.272 22.955 1.00 16.30 108 PRO A C 1
ATOM 852 O O . PRO A 1 108 ? 37.503 26.030 24.119 1.00 16.07 108 PRO A O 1
ATOM 856 N N . VAL A 1 109 ? 36.645 27.426 22.573 1.00 18.47 109 VAL A N 1
ATOM 857 C CA . VAL A 1 109 ? 36.376 28.497 23.522 1.00 19.15 109 VAL A CA 1
ATOM 858 C C . VAL A 1 109 ? 34.923 28.936 23.355 1.00 20.44 109 VAL A C 1
ATOM 859 O O . VAL A 1 109 ? 34.312 28.709 22.308 1.00 18.47 109 VAL A O 1
ATOM 863 N N . LYS A 1 110 ? 34.375 29.561 24.392 1.00 20.65 110 LYS A N 1
ATOM 864 C CA . LYS A 1 110 ? 32.986 30.006 24.379 1.00 22.40 110 LYS A CA 1
ATOM 865 C C . LYS A 1 110 ? 32.842 31.510 24.567 1.00 24.08 110 LYS A C 1
ATOM 866 O O . LYS A 1 110 ? 33.766 32.181 25.023 1.00 23.54 110 LYS A O 1
ATOM 872 N N . TYR A 1 111 ? 31.667 32.025 24.216 1.00 25.25 111 TYR A N 1
ATOM 873 C CA . TYR A 1 111 ? 31.360 33.442 24.373 1.00 26.50 111 TYR A CA 1
ATOM 874 C C . TYR A 1 111 ? 29.892 33.713 24.072 1.00 29.57 111 TYR A C 1
ATOM 875 O O . TYR A 1 111 ? 29.254 32.979 23.316 1.00 26.22 111 TYR A O 1
ATOM 884 N N . SER A 1 112 ? 29.359 34.765 24.684 1.00 32.31 112 SER A N 1
ATOM 885 C CA . SER A 1 112 ? 27.965 35.142 24.490 1.00 37.24 112 SER A CA 1
ATOM 886 C C . SER A 1 112 ? 27.773 35.809 23.134 1.00 38.92 112 SER A C 1
ATOM 887 O O . SER A 1 112 ? 28.360 36.857 22.859 1.00 40.18 112 SER A O 1
ATOM 890 N N . ALA A 1 113 ? 26.952 35.194 22.289 1.00 40.43 113 ALA A N 1
ATOM 891 C CA . ALA A 1 113 ? 26.682 35.724 20.958 1.00 42.63 113 ALA A CA 1
ATOM 892 C C . ALA A 1 113 ? 25.410 36.565 20.966 1.00 43.35 113 ALA A C 1
ATOM 893 O O . ALA A 1 113 ? 24.649 36.542 21.934 1.00 45.40 113 ALA A O 1
ATOM 895 N N . GLU A 1 119 ? 17.425 36.734 23.446 1.00 54.84 119 GLU A N 1
ATOM 896 C CA . GLU A 1 119 ? 17.751 35.750 24.472 1.00 54.86 119 GLU A CA 1
ATOM 897 C C . GLU A 1 119 ? 19.232 35.393 24.361 1.00 53.38 119 GLU A C 1
ATOM 898 O O . GLU A 1 119 ? 19.823 35.503 23.286 1.00 53.51 119 GLU A O 1
ATOM 904 N N . GLU A 1 120 ? 19.828 34.967 25.470 1.00 51.52 120 GLU A N 1
ATOM 905 C CA . GLU A 1 120 ? 21.244 34.612 25.489 1.00 49.43 120 GLU A CA 1
ATOM 906 C C . GLU A 1 120 ? 21.566 33.378 24.649 1.00 46.15 120 GLU A C 1
ATOM 907 O O . GLU A 1 120 ? 20.864 32.367 24.705 1.00 46.34 120 GLU A O 1
ATOM 923 N N . THR A 1 122 ? 25.014 31.014 23.577 1.00 29.20 122 THR A N 1
ATOM 924 C CA . THR A 1 122 ? 26.431 30.739 23.780 1.00 26.36 122 THR A CA 1
ATOM 925 C C . THR A 1 122 ? 27.045 30.079 22.555 1.00 24.64 122 THR A C 1
ATOM 926 O O . THR A 1 122 ? 26.593 29.023 22.115 1.00 23.34 122 THR A O 1
ATOM 930 N N . ALA A 1 123 ? 28.075 30.710 22.005 1.00 21.63 123 ALA A N 1
ATOM 931 C CA . ALA A 1 123 ? 28.756 30.172 20.837 1.00 20.00 123 ALA A CA 1
ATOM 932 C C . ALA A 1 123 ? 30.028 29.455 21.272 1.00 18.93 123 ALA A C 1
ATOM 933 O O . ALA A 1 123 ? 30.761 29.939 22.136 1.00 17.07 123 ALA A O 1
ATOM 935 N N . VAL A 1 124 ? 30.278 28.297 20.668 1.00 16.50 124 VAL A N 1
ATOM 936 C CA . VAL A 1 124 ? 31.465 27.504 20.956 1.00 15.86 124 VAL A CA 1
ATOM 937 C C . VAL A 1 124 ? 32.224 27.374 19.642 1.00 14.26 124 VAL A C 1
ATOM 938 O O . VAL A 1 124 ? 31.690 26.848 18.667 1.00 11.92 124 VAL A O 1
ATOM 942 N N . VAL A 1 125 ? 33.457 27.876 19.610 1.00 13.96 125 VAL A N 1
ATOM 943 C CA . VAL A 1 125 ? 34.271 27.821 18.400 1.00 14.48 125 VAL A CA 1
ATOM 944 C C . VAL A 1 125 ? 35.638 27.206 18.650 1.00 15.07 125 VAL A C 1
ATOM 945 O O . VAL A 1 125 ? 36.154 27.243 19.766 1.00 14.32 125 VAL A O 1
ATOM 949 N N . ALA A 1 126 ? 36.209 26.630 17.598 1.00 15.28 126 ALA A N 1
ATOM 950 C CA . ALA A 1 126 ? 37.526 26.021 17.680 1.00 15.78 126 ALA A CA 1
ATOM 951 C C . ALA A 1 126 ? 38.398 26.585 16.560 1.00 15.65 126 ALA A C 1
ATOM 952 O O . ALA A 1 126 ? 38.222 27.732 16.158 1.00 16.12 126 ALA A O 1
ATOM 954 N N . ARG A 1 127 ? 39.315 25.786 16.030 1.00 16.38 127 ARG A N 1
ATOM 955 C CA . ARG A 1 127 ? 40.216 26.304 15.007 1.00 17.06 127 ARG A CA 1
ATOM 956 C C . ARG A 1 127 ? 39.578 26.778 13.706 1.00 17.33 127 ARG A C 1
ATOM 957 O O . ARG A 1 127 ? 40.204 27.511 12.951 1.00 19.65 127 ARG A O 1
ATOM 965 N N . GLY A 1 128 ? 38.334 26.382 13.456 1.00 16.29 128 GLY A N 1
ATOM 966 C CA . GLY A 1 128 ? 37.656 26.798 12.241 1.00 15.65 128 GLY A CA 1
ATOM 967 C C . GLY A 1 128 ? 36.986 28.157 12.374 1.00 16.29 128 GLY A C 1
ATOM 968 O O . GLY A 1 128 ? 36.540 28.742 11.388 1.00 16.86 128 GLY A O 1
ATOM 969 N N . GLY A 1 129 ? 36.906 28.667 13.597 1.00 16.44 129 GLY A N 1
ATOM 970 C CA . GLY A 1 129 ? 36.290 29.966 13.797 1.00 16.79 129 GLY A CA 1
ATOM 971 C C . GLY A 1 129 ? 34.776 29.913 13.807 1.00 16.32 129 GLY A C 1
ATOM 972 O O . GLY A 1 129 ? 34.182 28.844 13.941 1.00 15.02 129 GLY A O 1
ATOM 973 N N . THR A 1 130 ? 34.143 31.070 13.638 1.00 16.38 130 THR A N 1
ATOM 974 C CA . THR A 1 130 ? 32.687 31.149 13.671 1.00 17.07 130 THR A CA 1
ATOM 975 C C . THR A 1 130 ? 31.942 30.321 12.631 1.00 16.35 130 THR A C 1
ATOM 976 O O . THR A 1 130 ? 30.787 29.955 12.848 1.00 16.38 130 THR A O 1
ATOM 980 N N . ALA A 1 131 ? 32.591 30.021 11.510 1.00 17.15 131 ALA A N 1
ATOM 981 C CA . ALA A 1 131 ? 31.948 29.247 10.450 1.00 16.24 131 ALA A CA 1
ATOM 982 C C . ALA A 1 131 ? 31.528 27.846 10.895 1.00 15.16 131 ALA A C 1
ATOM 983 O O . ALA A 1 131 ? 30.586 27.276 10.349 1.00 15.15 131 ALA A O 1
ATOM 985 N N . ASN A 1 132 ? 32.229 27.285 11.877 1.00 13.78 132 ASN A N 1
ATOM 986 C CA . ASN A 1 132 ? 31.894 25.949 12.369 1.00 14.06 132 ASN A CA 1
ATOM 987 C C . ASN A 1 132 ? 31.398 26.014 13.808 1.00 14.64 132 ASN A C 1
ATOM 988 O O . ASN A 1 132 ? 31.433 25.022 14.534 1.00 12.43 132 ASN A O 1
ATOM 993 N N . ALA A 1 133 ? 30.936 27.187 14.221 1.00 14.41 133 ALA A N 1
ATOM 994 C CA . ALA A 1 133 ? 30.461 27.367 15.584 1.00 14.59 133 ALA A CA 1
ATOM 995 C C . ALA A 1 133 ? 29.257 26.507 15.949 1.00 14.50 133 ALA A C 1
ATOM 996 O O . ALA A 1 133 ? 28.381 26.244 15.120 1.00 14.73 133 ALA A O 1
ATOM 998 N N . ILE A 1 134 ? 29.247 26.066 17.202 1.00 14.31 134 ILE A N 1
ATOM 999 C CA . ILE A 1 134 ? 28.146 25.298 17.776 1.00 15.35 134 ILE A CA 1
ATOM 1000 C C . ILE A 1 134 ? 27.469 26.353 18.645 1.00 16.56 134 ILE A C 1
ATOM 1001 O O . ILE A 1 134 ? 28.154 27.124 19.317 1.00 15.55 134 ILE A O 1
ATOM 1006 N N . ARG A 1 135 ? 26.141 26.409 18.623 1.00 17.64 135 ARG A N 1
ATOM 1007 C CA . ARG A 1 135 ? 25.428 27.400 19.422 1.00 18.26 135 ARG A CA 1
ATOM 1008 C C . ARG A 1 135 ? 24.485 26.741 20.409 1.00 19.11 135 ARG A C 1
ATOM 1009 O O . ARG A 1 135 ? 23.754 25.816 20.063 1.00 17.03 135 ARG A O 1
ATOM 1017 N N . ILE A 1 136 ? 24.520 27.219 21.647 1.00 18.78 136 ILE A N 1
ATOM 1018 C CA . ILE A 1 136 ? 23.678 26.674 22.701 1.00 19.04 136 ILE A CA 1
ATOM 1019 C C . ILE A 1 136 ? 22.775 27.777 23.248 1.00 22.03 136 ILE A C 1
ATOM 1020 O O . ILE A 1 136 ? 23.251 28.849 23.623 1.00 22.03 136 ILE A O 1
ATOM 1025 N N . ALA A 1 137 ? 21.473 27.514 23.288 1.00 25.23 137 ALA A N 1
ATOM 1026 C CA . ALA A 1 137 ? 20.514 28.496 23.782 1.00 29.65 137 ALA A CA 1
ATOM 1027 C C . ALA A 1 137 ? 20.150 28.250 25.246 1.00 33.45 137 ALA A C 1
ATOM 1028 O O . ALA A 1 137 ? 20.974 27.778 26.029 1.00 35.92 137 ALA A O 1
ATOM 1030 N N . ALA A 1 138 ? 18.915 28.580 25.610 1.00 37.38 138 ALA A N 1
ATOM 1031 C CA . ALA A 1 138 ? 18.436 28.396 26.977 1.00 39.66 138 ALA A CA 1
ATOM 1032 C C . ALA A 1 138 ? 17.212 27.488 27.005 1.00 41.18 138 ALA A C 1
ATOM 1033 O O . ALA A 1 138 ? 16.145 27.852 26.506 1.00 42.97 138 ALA A O 1
ATOM 1035 N N . ASP A 1 151 ? 3.195 15.721 14.934 1.00 47.10 151 ASP A N 1
ATOM 1036 C CA . ASP A 1 151 ? 3.943 15.863 13.691 1.00 46.39 151 ASP A CA 1
ATOM 1037 C C . ASP A 1 151 ? 5.036 16.914 13.851 1.00 45.08 151 ASP A C 1
ATOM 1038 O O . ASP A 1 151 ? 5.981 16.968 13.064 1.00 45.30 151 ASP A O 1
ATOM 1043 N N . SER A 1 152 ? 4.897 17.747 14.876 1.00 42.46 152 SER A N 1
ATOM 1044 C CA . SER A 1 152 ? 5.862 18.805 15.146 1.00 40.07 152 SER A CA 1
ATOM 1045 C C . SER A 1 152 ? 7.011 18.337 16.038 1.00 36.84 152 SER A C 1
ATOM 1046 O O . SER A 1 152 ? 8.114 18.878 15.973 1.00 37.78 152 SER A O 1
ATOM 1049 N N . ILE A 1 153 ? 6.754 17.334 16.870 1.00 32.10 153 ILE A N 1
ATOM 1050 C CA . ILE A 1 153 ? 7.783 16.821 17.764 1.00 27.12 153 ILE A CA 1
ATOM 1051 C C . ILE A 1 153 ? 8.557 15.670 17.136 1.00 23.79 153 ILE A C 1
ATOM 1052 O O . ILE A 1 153 ? 7.986 14.629 16.807 1.00 22.85 153 ILE A O 1
ATOM 1057 N N . ASN A 1 154 ? 9.860 15.869 16.968 1.00 18.88 154 ASN A N 1
ATOM 1058 C CA . ASN A 1 154 ? 10.721 14.842 16.402 1.00 18.14 154 ASN A CA 1
ATOM 1059 C C . ASN A 1 154 ? 11.700 14.371 17.459 1.00 16.48 154 ASN A C 1
ATOM 1060 O O . ASN A 1 154 ? 12.264 15.181 18.196 1.00 17.05 154 ASN A O 1
ATOM 1065 N N . ILE A 1 155 ? 11.900 13.062 17.540 1.00 14.79 155 ILE A N 1
ATOM 1066 C CA . ILE A 1 155 ? 12.813 12.525 18.533 1.00 12.95 155 ILE A CA 1
ATOM 1067 C C . ILE A 1 155 ? 14.166 12.143 17.951 1.00 12.95 155 ILE A C 1
ATOM 1068 O O . ILE A 1 155 ? 15.094 11.824 18.688 1.00 12.90 155 ILE A O 1
ATOM 1073 N N . ALA A 1 156 ? 14.280 12.176 16.630 1.00 13.24 156 ALA A N 1
ATOM 1074 C CA . ALA A 1 156 ? 15.543 11.830 15.986 1.00 12.63 156 ALA A CA 1
ATOM 1075 C C . ALA A 1 156 ? 16.024 12.989 15.126 1.00 12.94 156 ALA A C 1
ATOM 1076 O O . ALA A 1 156 ? 15.232 13.653 14.456 1.00 14.40 156 ALA A O 1
ATOM 1078 N N . GLN A 1 157 ? 17.330 13.229 15.153 1.00 11.73 157 GLN A N 1
ATOM 1079 C CA . GLN A 1 157 ? 17.936 14.298 14.374 1.00 12.26 157 GLN A CA 1
ATOM 1080 C C . GLN A 1 157 ? 19.255 13.782 13.822 1.00 12.14 157 GLN A C 1
ATOM 1081 O O . GLN A 1 157 ? 19.853 12.878 14.394 1.00 12.57 157 GLN A O 1
ATOM 1087 N N . ILE A 1 158 ? 19.691 14.338 12.700 1.00 13.51 158 ILE A N 1
ATOM 1088 C CA . ILE A 1 158 ? 20.955 13.928 12.105 1.00 13.77 158 ILE A CA 1
ATOM 1089 C C . ILE A 1 158 ? 21.998 15.014 12.305 1.00 13.87 158 ILE A C 1
ATOM 1090 O O . ILE A 1 158 ? 21.677 16.200 12.388 1.00 13.40 158 ILE A O 1
ATOM 1095 N N . VAL A 1 159 ? 23.254 14.598 12.401 1.00 12.82 159 VAL A N 1
ATOM 1096 C CA . VAL A 1 159 ? 24.353 15.541 12.539 1.00 13.65 159 VAL A CA 1
ATOM 1097 C C . VAL A 1 159 ? 25.352 15.195 11.443 1.00 14.16 159 VAL A C 1
ATOM 1098 O O . VAL A 1 159 ? 26.122 14.245 11.568 1.00 14.65 159 VAL A O 1
ATOM 1102 N N . PRO A 1 160 ? 25.304 15.924 10.322 1.00 16.20 160 PRO A N 1
ATOM 1103 C CA . PRO A 1 160 ? 26.254 15.634 9.247 1.00 14.95 160 PRO A CA 1
ATOM 1104 C C . PRO A 1 160 ? 27.593 16.249 9.638 1.00 15.89 160 PRO A C 1
ATOM 1105 O O . PRO A 1 160 ? 27.641 17.318 10.250 1.00 16.37 160 PRO A O 1
ATOM 1109 N N . MET A 1 161 ? 28.679 15.576 9.287 1.00 14.42 161 MET A N 1
ATOM 1110 C CA . MET A 1 161 ? 30.011 16.074 9.608 1.00 15.51 161 MET A CA 1
ATOM 1111 C C . MET A 1 161 ? 30.361 17.252 8.687 1.00 14.68 161 MET A C 1
ATOM 1112 O O . MET A 1 161 ? 31.228 18.066 8.997 1.00 13.76 161 MET A O 1
ATOM 1117 N N . ASP A 1 162 ? 29.657 17.338 7.562 1.00 16.92 162 ASP A N 1
ATOM 1118 C CA . ASP A 1 162 ? 29.869 18.379 6.553 1.00 19.45 162 ASP A CA 1
ATOM 1119 C C . ASP A 1 162 ? 29.888 19.818 7.058 1.00 18.16 162 ASP A C 1
ATOM 1120 O O . ASP A 1 162 ? 30.626 20.653 6.534 1.00 17.08 162 ASP A O 1
ATOM 1125 N N . GLY A 1 163 ? 29.065 20.110 8.061 1.00 16.32 163 GLY A N 1
ATOM 1126 C CA . GLY A 1 163 ? 29.011 21.453 8.596 1.00 15.07 163 GLY A CA 1
ATOM 1127 C C . GLY A 1 163 ? 30.288 21.867 9.297 1.00 14.51 163 GLY A C 1
ATOM 1128 O O . GLY A 1 163 ? 30.484 23.041 9.606 1.00 14.21 163 GLY A O 1
ATOM 1129 N N . PHE A 1 164 ? 31.168 20.906 9.547 1.00 13.05 164 PHE A N 1
ATOM 1130 C CA . PHE A 1 164 ? 32.420 21.204 10.224 1.00 12.85 164 PHE A CA 1
ATOM 1131 C C . PHE A 1 164 ? 33.585 21.333 9.258 1.00 14.14 164 PHE A C 1
ATOM 1132 O O . PHE A 1 164 ? 34.745 21.412 9.662 1.00 14.38 164 PHE A O 1
ATOM 1140 N N . HIS A 1 165 ? 33.263 21.365 7.973 1.00 14.15 165 HIS A N 1
ATOM 1141 C CA . HIS A 1 165 ? 34.285 21.530 6.955 1.00 16.90 165 HIS A CA 1
ATOM 1142 C C . HIS A 1 165 ? 34.849 22.935 7.175 1.00 16.34 165 HIS A C 1
ATOM 1143 O O . HIS A 1 165 ? 34.093 23.883 7.397 1.00 16.82 165 HIS A O 1
ATOM 1150 N N . LEU A 1 166 ? 36.167 23.078 7.139 1.00 15.36 166 LEU A N 1
ATOM 1151 C CA . LEU A 1 166 ? 36.756 24.397 7.326 1.00 14.92 166 LEU A CA 1
ATOM 1152 C C . LEU A 1 166 ? 36.336 25.271 6.148 1.00 15.53 166 LEU A C 1
ATOM 1153 O O . LEU A 1 166 ? 36.199 24.781 5.024 1.00 15.28 166 LEU A O 1
ATOM 1158 N N . SER A 1 167 ? 36.116 26.556 6.406 1.00 16.45 167 SER A N 1
ATOM 1159 C CA . SER A 1 167 ? 35.700 27.470 5.350 1.00 17.51 167 SER A CA 1
ATOM 1160 C C . SER A 1 167 ? 36.812 27.659 4.333 1.00 18.41 167 SER A C 1
ATOM 1161 O O . SER A 1 167 ? 37.987 27.426 4.623 1.00 19.01 167 SER A O 1
ATOM 1164 N N . ARG A 1 168 ? 36.435 28.094 3.139 1.00 20.08 168 ARG A N 1
ATOM 1165 C CA . ARG A 1 168 ? 37.408 28.318 2.085 1.00 22.07 168 ARG A CA 1
ATOM 1166 C C . ARG A 1 168 ? 38.408 29.392 2.499 1.00 22.83 168 ARG A C 1
ATOM 1167 O O . ARG A 1 168 ? 39.597 29.288 2.193 1.00 23.46 168 ARG A O 1
ATOM 1175 N N . ARG A 1 169 ? 37.935 30.421 3.199 1.00 22.86 169 ARG A N 1
ATOM 1176 C CA . ARG A 1 169 ? 38.825 31.490 3.644 1.00 24.04 169 ARG A CA 1
ATOM 1177 C C . ARG A 1 169 ? 39.761 30.957 4.720 1.00 24.13 169 ARG A C 1
ATOM 1178 O O . ARG A 1 169 ? 40.879 31.440 4.883 1.00 22.77 169 ARG A O 1
ATOM 1186 N N . CYS A 1 170 ? 39.295 29.957 5.458 1.00 22.35 170 CYS A N 1
ATOM 1187 C CA . CYS A 1 170 ? 40.104 29.351 6.500 1.00 22.90 170 CYS A CA 1
ATOM 1188 C C . CYS A 1 170 ? 41.235 28.570 5.823 1.00 21.73 170 CYS A C 1
ATOM 1189 O O . CYS A 1 170 ? 42.391 28.625 6.243 1.00 19.83 170 CYS A O 1
ATOM 1192 N N . LEU A 1 171 ? 40.896 27.850 4.761 1.00 22.37 171 LEU A N 1
ATOM 1193 C CA . LEU A 1 171 ? 41.887 27.064 4.039 1.00 24.02 171 LEU A CA 1
ATOM 1194 C C . LEU A 1 171 ? 42.946 27.959 3.396 1.00 25.10 171 LEU A C 1
ATOM 1195 O O . LEU A 1 171 ? 44.064 27.513 3.136 1.00 25.81 171 LEU A O 1
ATOM 1200 N N . ASP A 1 172 ? 42.599 29.221 3.149 1.00 26.92 172 ASP A N 1
ATOM 1201 C CA . ASP A 1 172 ? 43.542 30.164 2.547 1.00 28.69 172 ASP A CA 1
ATOM 1202 C C . ASP A 1 172 ? 44.644 30.546 3.527 1.00 29.55 172 ASP A C 1
ATOM 1203 O O . ASP A 1 172 ? 45.663 31.120 3.139 1.00 30.03 172 ASP A O 1
ATOM 1208 N N . LEU A 1 173 ? 44.428 30.237 4.799 1.00 29.22 173 LEU A N 1
ATOM 1209 C CA . LEU A 1 173 ? 45.396 30.561 5.835 1.00 30.01 173 LEU A CA 1
ATOM 1210 C C . LEU A 1 173 ? 46.352 29.408 6.121 1.00 30.73 173 LEU A C 1
ATOM 1211 O O . LEU A 1 173 ? 47.285 29.553 6.909 1.00 30.11 173 LEU A O 1
ATOM 1216 N N . PHE A 1 174 ? 46.117 28.263 5.491 1.00 32.32 174 PHE A N 1
ATOM 1217 C CA . PHE A 1 174 ? 46.988 27.109 5.686 1.00 34.80 174 PHE A CA 1
ATOM 1218 C C . PHE A 1 174 ? 48.404 27.486 5.270 1.00 37.37 174 PHE A C 1
ATOM 1219 O O . PHE A 1 174 ? 48.591 28.287 4.354 1.00 36.40 174 PHE A O 1
ATOM 1227 N N . LYS A 1 175 ? 49.398 26.913 5.941 1.00 40.24 175 LYS A N 1
ATOM 1228 C CA . LYS A 1 175 ? 50.790 27.206 5.618 1.00 44.16 175 LYS A CA 1
ATOM 1229 C C . LYS A 1 175 ? 51.017 26.978 4.128 1.00 45.56 175 LYS A C 1
ATOM 1230 O O . LYS A 1 175 ? 51.899 27.585 3.519 1.00 46.25 175 LYS A O 1
ATOM 1236 N N . ASP A 1 176 ? 50.206 26.100 3.546 1.00 47.31 176 ASP A N 1
ATOM 1237 C CA . ASP A 1 176 ? 50.294 25.789 2.127 1.00 49.21 176 ASP A CA 1
ATOM 1238 C C . ASP A 1 176 ? 48.893 25.848 1.515 1.00 50.05 176 ASP A C 1
ATOM 1239 O O . ASP A 1 176 ? 48.254 24.818 1.297 1.00 49.01 176 ASP A O 1
ATOM 1244 N N . PRO A 1 177 ? 48.400 27.067 1.236 1.00 50.81 177 PRO A N 1
ATOM 1245 C CA . PRO A 1 177 ? 47.079 27.315 0.652 1.00 52.09 177 PRO A CA 1
ATOM 1246 C C . PRO A 1 177 ? 46.788 26.501 -0.606 1.00 53.26 177 PRO A C 1
ATOM 1247 O O . PRO A 1 177 ? 45.660 26.054 -0.808 1.00 52.81 177 PRO A O 1
ATOM 1251 N N . GLN A 1 178 ? 47.801 26.324 -1.452 1.00 54.70 178 GLN A N 1
ATOM 1252 C CA . GLN A 1 178 ? 47.642 25.558 -2.686 1.00 56.20 178 GLN A CA 1
ATOM 1253 C C . GLN A 1 178 ? 47.007 24.211 -2.364 1.00 56.48 178 GLN A C 1
ATOM 1254 O O . GLN A 1 178 ? 46.032 23.805 -2.999 1.00 56.25 178 GLN A O 1
ATOM 1260 N N . THR A 1 179 ? 47.566 23.517 -1.377 1.00 56.58 179 THR A N 1
ATOM 1261 C CA . THR A 1 179 ? 47.014 22.239 -0.950 1.00 57.15 179 THR A CA 1
ATOM 1262 C C . THR A 1 179 ? 45.800 22.637 -0.112 1.00 56.92 179 THR A C 1
ATOM 1263 O O . THR A 1 179 ? 45.362 23.784 -0.182 1.00 57.46 179 THR A O 1
ATOM 1267 N N . ALA A 1 180 ? 45.260 21.718 0.679 1.00 56.70 180 ALA A N 1
ATOM 1268 C CA . ALA A 1 180 ? 44.089 22.023 1.498 1.00 55.65 180 ALA A CA 1
ATOM 1269 C C . ALA A 1 180 ? 42.870 22.167 0.590 1.00 54.79 180 ALA A C 1
ATOM 1270 O O . ALA A 1 180 ? 41.893 21.436 0.742 1.00 55.01 180 ALA A O 1
ATOM 1272 N N . HIS A 1 181 ? 42.925 23.111 -0.348 1.00 54.04 181 HIS A N 1
ATOM 1273 C CA . HIS A 1 181 ? 41.823 23.306 -1.289 1.00 52.94 181 HIS A CA 1
ATOM 1274 C C . HIS A 1 181 ? 41.843 22.134 -2.258 1.00 51.73 181 HIS A C 1
ATOM 1275 O O . HIS A 1 181 ? 40.813 21.524 -2.542 1.00 51.56 181 HIS A O 1
ATOM 1282 N N . LYS A 1 182 ? 43.036 21.837 -2.762 1.00 50.51 182 LYS A N 1
ATOM 1283 C CA . LYS A 1 182 ? 43.243 20.742 -3.700 1.00 49.58 182 LYS A CA 1
ATOM 1284 C C . LYS A 1 182 ? 42.846 19.428 -3.039 1.00 47.73 182 LYS A C 1
ATOM 1285 O O . LYS A 1 182 ? 42.347 18.515 -3.697 1.00 48.28 182 LYS A O 1
ATOM 1291 N N . ARG A 1 183 ? 43.067 19.341 -1.732 1.00 45.32 183 ARG A N 1
ATOM 1292 C CA . ARG A 1 183 ? 42.734 18.137 -0.986 1.00 43.21 183 ARG A CA 1
ATOM 1293 C C . ARG A 1 183 ? 41.610 18.407 0.010 1.00 40.45 183 ARG A C 1
ATOM 1294 O O . ARG A 1 183 ? 41.551 17.798 1.077 1.00 39.01 183 ARG A O 1
ATOM 1302 N N . ARG A 1 184 ? 40.718 19.328 -0.341 1.00 38.11 184 ARG A N 1
ATOM 1303 C CA . ARG A 1 184 ? 39.601 19.652 0.535 1.00 35.93 184 ARG A CA 1
ATOM 1304 C C . ARG A 1 184 ? 38.761 18.387 0.660 1.00 33.98 184 ARG A C 1
ATOM 1305 O O . ARG A 1 184 ? 38.343 17.808 -0.340 1.00 34.01 184 ARG A O 1
ATOM 1313 N N . GLY A 1 185 ? 38.531 17.958 1.895 1.00 30.68 185 GLY A N 1
ATOM 1314 C CA . GLY A 1 185 ? 37.765 16.751 2.127 1.00 25.92 185 GLY A CA 1
ATOM 1315 C C . GLY A 1 185 ? 38.618 15.770 2.907 1.00 22.78 185 GLY A C 1
ATOM 1316 O O . GLY A 1 185 ? 38.142 14.726 3.341 1.00 23.67 185 GLY A O 1
ATOM 1317 N N . SER A 1 186 ? 39.896 16.100 3.069 1.00 19.93 186 SER A N 1
ATOM 1318 C CA . SER A 1 186 ? 40.801 15.244 3.827 1.00 19.06 186 SER A CA 1
ATOM 1319 C C . SER A 1 186 ? 40.485 15.493 5.294 1.00 16.59 186 SER A C 1
ATOM 1320 O O . SER A 1 186 ? 39.849 16.491 5.635 1.00 17.44 186 SER A O 1
ATOM 1323 N N . PRO A 1 187 ? 40.924 14.590 6.181 1.00 15.79 187 PRO A N 1
ATOM 1324 C CA . PRO A 1 187 ? 40.673 14.738 7.615 1.00 17.04 187 PRO A CA 1
ATOM 1325 C C . PRO A 1 187 ? 41.145 16.082 8.167 1.00 16.50 187 PRO A C 1
ATOM 1326 O O . PRO A 1 187 ? 40.544 16.626 9.088 1.00 16.33 187 PRO A O 1
ATOM 1330 N N . SER A 1 188 ? 42.221 16.613 7.596 1.00 14.88 188 SER A N 1
ATOM 1331 C CA . SER A 1 188 ? 42.778 17.877 8.056 1.00 16.06 188 SER A CA 1
ATOM 1332 C C . SER A 1 188 ? 42.052 19.126 7.571 1.00 15.72 188 SER A C 1
ATOM 1333 O O . SER A 1 188 ? 42.437 20.239 7.937 1.00 17.28 188 SER A O 1
ATOM 1336 N N . THR A 1 189 ? 41.007 18.958 6.763 1.00 14.22 189 THR A N 1
ATOM 1337 C CA . THR A 1 189 ? 40.263 20.115 6.262 1.00 14.27 189 THR A CA 1
ATOM 1338 C C . THR A 1 189 ? 38.915 20.304 6.958 1.00 13.16 189 THR A C 1
ATOM 1339 O O . THR A 1 189 ? 38.027 20.973 6.436 1.00 12.84 189 THR A O 1
ATOM 1343 N N . PHE A 1 190 ? 38.782 19.720 8.146 1.00 12.26 190 PHE A N 1
ATOM 1344 C CA . PHE A 1 190 ? 37.563 19.826 8.956 1.00 12.90 190 PHE A CA 1
ATOM 1345 C C . PHE A 1 190 ? 37.982 20.310 10.337 1.00 14.52 190 PHE A C 1
ATOM 1346 O O . PHE A 1 190 ? 39.095 20.016 10.788 1.00 13.40 190 PHE A O 1
ATOM 1354 N N . ASP A 1 191 ? 37.104 21.048 11.008 1.00 12.67 191 ASP A N 1
ATOM 1355 C CA . ASP A 1 191 ? 37.412 21.504 12.359 1.00 12.97 191 ASP A CA 1
ATOM 1356 C C . ASP A 1 191 ? 37.134 20.303 13.273 1.00 11.93 191 ASP A C 1
ATOM 1357 O O . ASP A 1 191 ? 36.076 20.214 13.905 1.00 11.00 191 ASP A O 1
ATOM 1362 N N . SER A 1 192 ? 38.081 19.370 13.326 1.00 11.74 192 SER A N 1
ATOM 1363 C CA . SER A 1 192 ? 37.930 18.178 14.154 1.00 11.29 192 SER A CA 1
ATOM 1364 C C . SER A 1 192 ? 37.828 18.541 15.631 1.00 10.19 192 SER A C 1
ATOM 1365 O O . SER A 1 192 ? 37.194 17.819 16.407 1.00 11.41 192 SER A O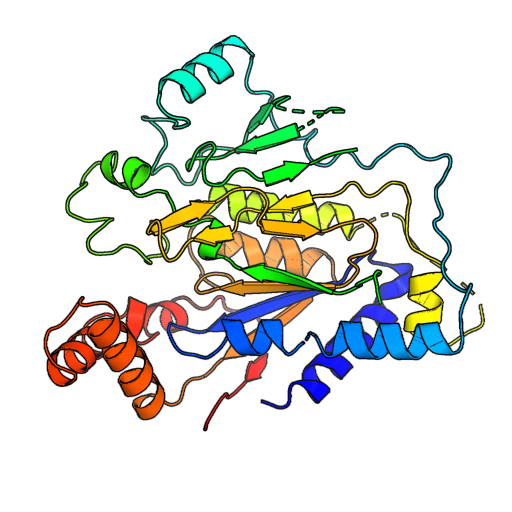 1
ATOM 1368 N N . ASN A 1 193 ? 38.460 19.655 16.007 1.00 9.63 193 ASN A N 1
ATOM 1369 C CA . ASN A 1 193 ? 38.454 20.150 17.384 1.00 12.94 193 ASN A CA 1
ATOM 1370 C C . ASN A 1 193 ? 37.019 20.400 17.850 1.00 11.88 193 ASN A C 1
ATOM 1371 O O . ASN A 1 193 ? 36.594 19.925 18.908 1.00 12.60 193 ASN A O 1
ATOM 1376 N N . ASN A 1 194 ? 36.281 21.172 17.059 1.00 13.04 194 ASN A N 1
ATOM 1377 C CA . ASN A 1 194 ? 34.912 21.503 17.423 1.00 11.46 194 ASN A CA 1
ATOM 1378 C C . ASN A 1 194 ? 33.942 20.342 17.239 1.00 11.61 194 ASN A C 1
ATOM 1379 O O . ASN A 1 194 ? 32.927 20.273 17.930 1.00 12.18 194 ASN A O 1
ATOM 1384 N N . PHE A 1 195 ? 34.232 19.429 16.316 1.00 9.86 195 PHE A N 1
ATOM 1385 C CA . PHE A 1 195 ? 33.339 18.292 16.149 1.00 10.35 195 PHE A CA 1
ATOM 1386 C C . PHE A 1 195 ? 33.472 17.424 17.400 1.00 10.86 195 PHE A C 1
ATOM 1387 O O . PHE A 1 195 ? 32.488 16.922 17.940 1.00 9.76 195 PHE A O 1
ATOM 1395 N N . LEU A 1 196 ? 34.705 17.240 17.856 1.00 12.91 196 LEU A N 1
ATOM 1396 C CA . LEU A 1 196 ? 34.935 16.462 19.062 1.00 11.57 196 LEU A CA 1
ATOM 1397 C C . LEU A 1 196 ? 34.209 17.157 20.213 1.00 12.09 196 LEU A C 1
ATOM 1398 O O . LEU A 1 196 ? 33.618 16.502 21.071 1.00 12.59 196 LEU A O 1
ATOM 1403 N N . GLN A 1 197 ? 34.234 18.488 20.225 1.00 11.79 197 GLN A N 1
ATOM 1404 C CA . GLN A 1 197 ? 33.567 19.229 21.283 1.00 13.29 197 GLN A CA 1
ATOM 1405 C C . GLN A 1 197 ? 32.061 18.983 21.230 1.00 12.11 197 GLN A C 1
ATOM 1406 O O . GLN A 1 197 ? 31.410 18.895 22.265 1.00 12.49 197 GLN A O 1
ATOM 1412 N N . LEU A 1 198 ? 31.499 18.876 20.029 1.00 11.93 198 LEU A N 1
ATOM 1413 C CA . LEU A 1 198 ? 30.069 18.594 19.925 1.00 11.92 198 LEU A CA 1
ATOM 1414 C C . LEU A 1 198 ? 29.820 17.217 20.537 1.00 11.59 198 LEU A C 1
ATOM 1415 O O . LEU A 1 198 ? 28.831 17.012 21.238 1.00 12.36 198 LEU A O 1
ATOM 1420 N N . CYS A 1 199 ? 30.719 16.272 20.278 1.00 11.14 199 CYS A N 1
ATOM 1421 C CA . CYS A 1 199 ? 30.556 14.929 20.831 1.00 11.00 199 CYS A CA 1
ATOM 1422 C C . CYS A 1 199 ? 30.628 14.928 22.354 1.00 10.40 199 CYS A C 1
ATOM 1423 O O . CYS A 1 199 ? 29.909 14.176 22.997 1.00 10.79 199 CYS A O 1
ATOM 1426 N N . LYS A 1 200 ? 31.476 15.781 22.930 1.00 11.43 200 LYS A N 1
ATOM 1427 C CA . LYS A 1 200 ? 31.581 15.862 24.391 1.00 13.33 200 LYS A CA 1
ATOM 1428 C C . LYS A 1 200 ? 30.286 16.454 24.958 1.00 12.18 200 LYS A C 1
ATOM 1429 O O . LYS A 1 200 ? 29.819 16.058 26.025 1.00 12.95 200 LYS A O 1
ATOM 1435 N N . ILE A 1 201 ? 29.725 17.422 24.242 1.00 11.75 201 ILE A N 1
ATOM 1436 C CA . ILE A 1 201 ? 28.483 18.059 24.651 1.00 12.43 201 ILE A CA 1
ATOM 1437 C C . ILE A 1 201 ? 27.365 17.025 24.592 1.00 11.65 201 ILE A C 1
ATOM 1438 O O . ILE A 1 201 ? 26.555 16.915 25.513 1.00 10.85 201 ILE A O 1
ATOM 1443 N N . LEU A 1 202 ? 27.327 16.255 23.508 1.00 10.83 202 LEU A N 1
ATOM 1444 C CA . LEU A 1 202 ? 26.303 15.230 23.373 1.00 11.42 202 LEU A CA 1
ATOM 1445 C C . LEU A 1 202 ? 26.424 14.164 24.459 1.00 11.49 202 LEU A C 1
ATOM 1446 O O . LEU A 1 202 ? 25.421 13.719 25.022 1.00 14.03 202 LEU A O 1
ATOM 1451 N N . ALA A 1 203 ? 27.651 13.749 24.753 1.00 11.89 203 ALA A N 1
ATOM 1452 C CA . ALA A 1 203 ? 27.860 12.734 25.774 1.00 10.90 203 ALA A CA 1
ATOM 1453 C C . ALA A 1 203 ? 27.409 13.257 27.129 1.00 11.45 203 ALA A C 1
ATOM 1454 O O . ALA A 1 203 ? 26.857 12.513 27.937 1.00 11.88 203 ALA A O 1
ATOM 1456 N N . LYS A 1 204 ? 27.642 14.542 27.376 1.00 11.49 204 LYS A N 1
ATOM 1457 C CA . LYS A 1 204 ? 27.239 15.131 28.645 1.00 13.07 204 LYS A CA 1
ATOM 1458 C C . LYS A 1 204 ? 25.717 15.180 28.745 1.00 13.27 204 LYS A C 1
ATOM 1459 O O . LYS A 1 204 ? 25.160 14.953 29.820 1.00 14.44 204 LYS A O 1
ATOM 1465 N N . THR A 1 205 ? 25.033 15.475 27.639 1.00 13.11 205 THR A N 1
ATOM 1466 C CA . THR A 1 205 ? 23.575 15.520 27.697 1.00 14.84 205 THR A CA 1
ATOM 1467 C C . THR A 1 205 ? 23.001 14.112 27.813 1.00 16.78 205 THR A C 1
ATOM 1468 O O . THR A 1 205 ? 21.903 13.919 28.332 1.00 19.57 205 THR A O 1
ATOM 1472 N N . SER A 1 206 ? 23.756 13.126 27.346 1.00 14.23 206 SER A N 1
ATOM 1473 C CA . SER A 1 206 ? 23.319 11.736 27.398 1.00 15.61 206 SER A CA 1
ATOM 1474 C C . SER A 1 206 ? 23.478 11.151 28.801 1.00 16.87 206 SER A C 1
ATOM 1475 O O . SER A 1 206 ? 22.626 10.392 29.280 1.00 15.49 206 SER A O 1
ATOM 1478 N N . LEU A 1 207 ? 24.568 11.524 29.464 1.00 17.04 207 LEU A N 1
ATOM 1479 C CA . LEU A 1 207 ? 24.858 11.015 30.795 1.00 20.01 207 LEU A CA 1
ATOM 1480 C C . LEU A 1 207 ? 24.234 11.833 31.912 1.00 25.14 207 LEU A C 1
ATOM 1481 O O . LEU A 1 207 ? 24.691 11.783 33.053 1.00 26.61 207 LEU A O 1
ATOM 1502 N N . LYS A 1 209 ? 21.215 12.920 34.572 1.00 34.98 209 LYS A N 1
ATOM 1503 C CA . LYS A 1 209 ? 20.319 12.142 35.422 1.00 37.58 209 LYS A CA 1
ATOM 1504 C C . LYS A 1 209 ? 18.91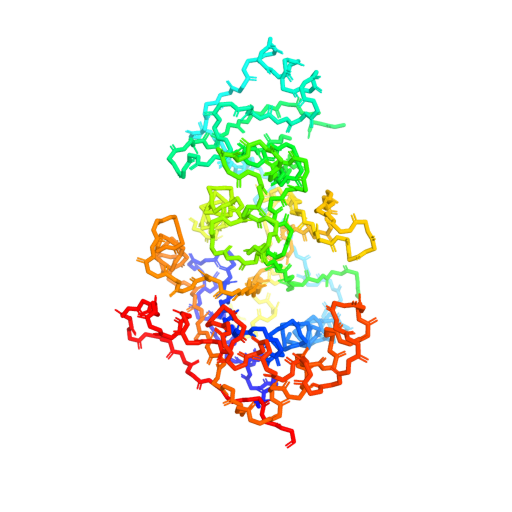9 12.006 34.818 1.00 40.00 209 LYS A C 1
ATOM 1505 O O . LYS A 1 209 ? 18.125 12.948 34.845 1.00 39.77 209 LYS A O 1
ATOM 1507 N N . VAL A 1 210 ? 18.620 10.829 34.273 1.00 40.83 210 VAL A N 1
ATOM 1508 C CA . VAL A 1 210 ? 17.313 10.572 33.674 1.00 41.75 210 VAL A CA 1
ATOM 1509 C C . VAL A 1 210 ? 16.294 10.175 34.742 1.00 42.77 210 VAL A C 1
ATOM 1510 O O . VAL A 1 210 ? 15.334 10.905 35.002 1.00 43.63 210 VAL A O 1
ATOM 1514 N N . SER A 1 218 ? 5.752 1.119 34.579 1.00 45.06 218 SER A N 1
ATOM 1515 C CA . SER A 1 218 ? 4.706 0.140 34.302 1.00 44.62 218 SER A CA 1
ATOM 1516 C C . SER A 1 218 ? 4.317 0.160 32.825 1.00 43.15 218 SER A C 1
ATOM 1517 O O . SER A 1 218 ? 3.168 0.442 32.478 1.00 44.07 218 SER A O 1
ATOM 1520 N N . THR A 1 219 ? 5.283 -0.141 31.963 1.00 39.74 219 THR A N 1
ATOM 1521 C CA . THR A 1 219 ? 5.059 -0.161 30.520 1.00 35.57 219 THR A CA 1
ATOM 1522 C C . THR A 1 219 ? 6.283 -0.732 29.817 1.00 33.02 219 THR A C 1
ATOM 1523 O O . THR A 1 219 ? 7.383 -0.733 30.374 1.00 31.20 219 THR A O 1
ATOM 1527 N N . SER A 1 220 ? 6.088 -1.219 28.595 1.00 27.99 220 SER A N 1
ATOM 1528 C CA . SER A 1 220 ? 7.188 -1.779 27.818 1.00 26.26 220 SER A CA 1
ATOM 1529 C C . SER A 1 220 ? 7.355 -1.013 26.510 1.00 23.14 220 SER A C 1
ATOM 1530 O O . SER A 1 220 ? 8.271 -1.285 25.737 1.00 24.20 220 SER A O 1
ATOM 1533 N N . SER A 1 221 ? 6.462 -0.060 26.264 1.00 19.62 221 SER A N 1
ATOM 1534 C CA . SER A 1 221 ? 6.522 0.747 25.051 1.00 19.38 221 SER A CA 1
ATOM 1535 C C . SER A 1 221 ? 7.675 1.747 25.126 1.00 17.53 221 SER A C 1
ATOM 1536 O O . SER A 1 221 ? 7.726 2.568 26.039 1.00 16.20 221 SER A O 1
ATOM 1539 N N . VAL A 1 222 ? 8.595 1.682 24.168 1.00 15.94 222 VAL A N 1
ATOM 1540 C CA . VAL A 1 222 ? 9.723 2.607 24.168 1.00 14.63 222 VAL A CA 1
ATOM 1541 C C . VAL A 1 222 ? 9.231 4.046 23.981 1.00 13.83 222 VAL A C 1
ATOM 1542 O O . VAL A 1 222 ? 9.759 4.973 24.593 1.00 13.84 222 VAL A O 1
ATOM 1546 N N . PHE A 1 223 ? 8.212 4.235 23.155 1.00 13.93 223 PHE A N 1
ATOM 1547 C CA . PHE A 1 223 ? 7.695 5.583 22.939 1.00 14.09 223 PHE A CA 1
ATOM 1548 C C . PHE A 1 223 ? 6.994 6.142 24.176 1.00 14.18 223 PHE A C 1
ATOM 1549 O O . PHE A 1 223 ? 7.051 7.347 24.437 1.00 14.94 223 PHE A O 1
ATOM 1557 N N . GLU A 1 224 ? 6.335 5.272 24.936 1.00 15.16 224 GLU A N 1
ATOM 1558 C CA . GLU A 1 224 ? 5.655 5.690 26.159 1.00 16.92 224 GLU A CA 1
ATOM 1559 C C . GLU A 1 224 ? 6.713 6.160 27.161 1.00 15.96 224 GLU A C 1
ATOM 1560 O O . GLU A 1 224 ? 6.591 7.225 27.772 1.00 14.86 224 GLU A O 1
ATOM 1566 N N . LYS A 1 225 ? 7.763 5.360 27.313 1.00 15.12 225 LYS A N 1
ATOM 1567 C CA . LYS A 1 225 ? 8.843 5.688 28.239 1.00 13.81 225 LYS A CA 1
ATOM 1568 C C . LYS A 1 225 ? 9.544 6.996 27.888 1.00 13.50 225 LYS A C 1
ATOM 1569 O O . LYS A 1 225 ? 9.777 7.839 28.752 1.00 13.12 225 LYS A O 1
ATOM 1575 N N . LEU A 1 226 ? 9.890 7.171 26.619 1.00 13.40 226 LEU A N 1
ATOM 1576 C CA . LEU A 1 226 ? 10.574 8.392 26.226 1.00 15.00 226 LEU A CA 1
ATOM 1577 C C . LEU A 1 226 ? 9.677 9.621 26.380 1.00 14.41 226 LEU A C 1
ATOM 1578 O O . LEU A 1 226 ? 10.138 10.687 26.795 1.00 12.17 226 LEU A O 1
ATOM 1583 N N . SER A 1 227 ? 8.395 9.460 26.065 1.00 14.39 227 SER A N 1
ATOM 1584 C CA . SER A 1 227 ? 7.433 10.555 26.149 1.00 15.12 227 SER A CA 1
ATOM 1585 C C . SER A 1 227 ? 7.280 11.116 27.554 1.00 15.08 227 SER A C 1
ATOM 1586 O O . SER A 1 227 ? 7.016 12.301 27.725 1.00 14.94 227 SER A O 1
ATOM 1589 N N . LYS A 1 228 ? 7.459 10.262 28.555 1.00 16.04 228 LYS A N 1
ATOM 1590 C CA . LYS A 1 228 ? 7.320 10.676 29.946 1.00 17.91 228 LYS A CA 1
ATOM 1591 C C . LYS A 1 228 ? 8.637 11.105 30.586 1.00 18.01 228 LYS A C 1
ATOM 1592 O O . LYS A 1 228 ? 8.664 11.448 31.763 1.00 20.50 228 LYS A O 1
ATOM 1598 N N . THR A 1 229 ? 9.723 11.106 29.819 1.00 16.92 229 THR A N 1
ATOM 1599 C CA . THR A 1 229 ? 11.022 11.445 30.388 1.00 16.46 229 THR A CA 1
ATOM 1600 C C . THR A 1 229 ? 11.821 12.575 29.738 1.00 16.21 229 THR A C 1
ATOM 1601 O O . THR A 1 229 ? 13.040 12.653 29.917 1.00 16.35 229 THR A O 1
ATOM 1605 N N . PHE A 1 230 ? 11.148 13.437 28.985 1.00 14.13 230 PHE A N 1
ATOM 1606 C CA . PHE A 1 230 ? 11.813 14.576 28.371 1.00 13.97 230 PHE A CA 1
ATOM 1607 C C . PHE A 1 230 ? 12.205 15.470 29.543 1.00 14.80 230 PHE A C 1
ATOM 1608 O O . PHE A 1 230 ? 11.508 15.497 30.564 1.00 13.88 230 PHE A O 1
ATOM 1616 N N . SER A 1 231 ? 13.309 16.198 29.408 1.00 14.56 231 SER A N 1
ATOM 1617 C CA . SER A 1 231 ? 13.772 17.060 30.490 1.00 16.87 231 SER A CA 1
ATOM 1618 C C . SER A 1 231 ? 13.903 18.535 30.116 1.00 16.86 231 SER A C 1
ATOM 1619 O O . SER A 1 231 ? 14.473 18.882 29.081 1.00 16.00 231 SER A O 1
ATOM 1622 N N . GLN A 1 232 ? 13.383 19.399 30.981 1.00 16.43 232 GLN A N 1
ATOM 1623 C CA . GLN A 1 232 ? 13.447 20.836 30.755 1.00 16.94 232 GLN A CA 1
ATOM 1624 C C . GLN A 1 232 ? 14.881 21.356 30.904 1.00 15.59 232 GLN A C 1
ATOM 1625 O O . GLN A 1 232 ? 15.186 22.472 30.492 1.00 17.56 232 GLN A O 1
ATOM 1631 N N . THR A 1 233 ? 15.761 20.544 31.478 1.00 14.90 233 THR A N 1
ATOM 1632 C CA . THR A 1 233 ? 17.148 20.962 31.697 1.00 16.57 233 THR A CA 1
ATOM 1633 C C . THR A 1 233 ? 18.053 20.905 30.472 1.00 16.53 233 THR A C 1
ATOM 1634 O O . THR A 1 233 ? 19.172 21.410 30.512 1.00 16.65 233 THR A O 1
ATOM 1638 N N . ILE A 1 234 ? 17.571 20.298 29.393 1.00 14.55 234 ILE A N 1
ATOM 1639 C CA . ILE A 1 234 ? 18.356 20.160 28.167 1.00 15.26 234 ILE A CA 1
ATOM 1640 C C . ILE A 1 234 ? 18.111 21.330 27.218 1.00 15.45 234 ILE A C 1
ATOM 1641 O O . ILE A 1 234 ? 17.004 21.517 26.726 1.00 17.16 234 ILE A O 1
ATOM 1646 N N . PRO A 1 235 ? 19.154 22.131 26.941 1.00 15.27 235 PRO A N 1
ATOM 1647 C CA . PRO A 1 235 ? 19.012 23.284 26.049 1.00 16.78 235 PRO A CA 1
ATOM 1648 C C . PRO A 1 235 ? 19.056 22.906 24.578 1.00 16.00 235 PRO A C 1
ATOM 1649 O O . PRO A 1 235 ? 19.436 21.791 24.229 1.00 17.58 235 PRO A O 1
ATOM 1653 N N . ASP A 1 236 ? 18.657 23.839 23.719 1.00 16.60 236 ASP A N 1
ATOM 1654 C CA . ASP A 1 236 ? 18.702 23.604 22.283 1.00 16.09 236 ASP A CA 1
ATOM 1655 C C . ASP A 1 236 ? 20.155 23.752 21.855 1.00 16.94 236 ASP A C 1
ATOM 1656 O O . ASP A 1 236 ? 20.841 24.679 22.280 1.00 17.25 236 ASP A O 1
ATOM 1661 N N . ILE A 1 237 ? 20.620 22.831 21.021 1.00 16.27 237 ILE A N 1
ATOM 1662 C CA . ILE A 1 237 ? 21.989 22.874 20.523 1.00 15.22 237 ILE A CA 1
ATOM 1663 C C . ILE A 1 237 ? 21.897 23.012 19.014 1.00 15.66 237 ILE A C 1
ATOM 1664 O O . ILE A 1 237 ? 21.288 22.174 18.352 1.00 16.26 237 ILE A O 1
ATOM 1669 N N . PHE A 1 238 ? 22.490 24.073 18.478 1.00 15.90 238 PHE A N 1
ATOM 1670 C CA . PHE A 1 238 ? 22.474 24.324 17.042 1.00 16.17 238 PHE A CA 1
ATOM 1671 C C . PHE A 1 238 ? 23.816 23.983 16.419 1.00 14.37 238 PHE A C 1
ATOM 1672 O O . PHE A 1 238 ? 24.856 24.449 16.872 1.00 15.45 238 PHE A O 1
ATOM 1680 N N . VAL A 1 239 ? 23.782 23.166 15.376 1.00 15.15 239 VAL A N 1
ATOM 1681 C CA . VAL A 1 239 ? 25.009 22.758 14.716 1.00 15.76 239 VAL A CA 1
ATOM 1682 C C . VAL A 1 239 ? 25.035 23.231 13.270 1.00 15.58 239 VAL A C 1
ATOM 1683 O O . VAL A 1 239 ? 24.004 23.269 12.592 1.00 16.59 239 VAL A O 1
ATOM 1687 N N . PRO A 1 240 ? 26.224 23.609 12.781 1.00 15.12 240 PRO A N 1
ATOM 1688 C CA . PRO A 1 240 ? 26.375 24.087 11.406 1.00 14.87 240 PRO A CA 1
ATOM 1689 C C . PRO A 1 240 ? 26.064 23.039 10.348 1.00 15.66 240 PRO A C 1
ATOM 1690 O O . PRO A 1 240 ? 26.105 21.834 10.605 1.00 13.40 240 PRO A O 1
ATOM 1694 N N . GLY A 1 241 ? 25.752 23.523 9.151 1.00 16.27 241 GLY A N 1
ATOM 1695 C CA . GLY A 1 241 ? 25.457 22.650 8.034 1.00 19.38 241 GLY A CA 1
ATOM 1696 C C . GLY A 1 241 ? 26.345 23.107 6.896 1.00 21.09 241 GLY A C 1
ATOM 1697 O O . GLY A 1 241 ? 27.062 24.095 7.035 1.00 23.98 241 GLY A O 1
ATOM 1698 N N . PHE A 1 242 ? 26.319 22.400 5.775 1.00 24.33 242 PHE A N 1
ATOM 1699 C CA . PHE A 1 242 ? 27.144 22.800 4.648 1.00 25.94 242 PHE A CA 1
ATOM 1700 C C . PHE A 1 242 ? 26.268 23.247 3.488 1.00 28.31 242 PHE A C 1
ATOM 1701 O O . PHE A 1 242 ? 25.363 22.524 3.067 1.00 29.28 242 PHE A O 1
ATOM 1709 N N . ASN A 1 243 ? 26.533 24.446 2.982 1.00 30.98 243 ASN A N 1
ATOM 1710 C CA . ASN A 1 243 ? 25.780 24.985 1.857 1.00 34.46 243 ASN A CA 1
ATOM 1711 C C . ASN A 1 243 ? 26.542 24.644 0.580 1.00 36.20 243 ASN A C 1
ATOM 1712 O O . ASN A 1 243 ? 27.556 25.266 0.264 1.00 35.04 243 ASN A O 1
ATOM 1717 N N . HIS A 1 244 ? 26.051 23.643 -0.142 1.00 38.01 244 HIS A N 1
ATOM 1718 C CA . HIS A 1 244 ? 26.682 23.189 -1.375 1.00 41.80 244 HIS A CA 1
ATOM 1719 C C . HIS A 1 244 ? 26.744 24.263 -2.456 1.00 42.54 244 HIS A C 1
ATOM 1720 O O . HIS A 1 244 ? 27.531 24.160 -3.397 1.00 42.99 244 HIS A O 1
ATOM 1727 N N . ALA A 1 245 ? 25.919 25.295 -2.315 1.00 43.52 245 ALA A N 1
ATOM 1728 C CA . ALA A 1 245 ? 25.895 26.383 -3.284 1.00 45.13 245 ALA A CA 1
ATOM 1729 C C . ALA A 1 245 ? 27.015 27.380 -3.001 1.00 45.52 245 ALA A C 1
ATOM 1730 O O . ALA A 1 245 ? 27.749 27.776 -3.907 1.00 46.75 245 ALA A O 1
ATOM 1732 N N . LEU A 1 246 ? 27.141 27.782 -1.739 1.00 45.06 246 LEU A N 1
ATOM 1733 C CA . LEU A 1 246 ? 28.170 28.736 -1.335 1.00 43.54 246 LEU A CA 1
ATOM 1734 C C . LEU A 1 246 ? 29.521 28.063 -1.125 1.00 41.81 246 LEU A C 1
ATOM 1735 O O . LEU A 1 246 ? 30.532 28.736 -0.926 1.00 41.60 246 LEU A O 1
ATOM 1740 N N . LYS A 1 247 ? 29.530 26.734 -1.165 1.00 39.08 247 LYS A N 1
ATOM 1741 C CA . LYS A 1 247 ? 30.756 25.965 -0.982 1.00 37.89 247 LYS A CA 1
ATOM 1742 C C . LYS A 1 247 ? 31.363 26.211 0.399 1.00 34.46 247 LYS A C 1
ATOM 1743 O O . LYS A 1 247 ? 32.582 26.156 0.565 1.00 33.32 247 LYS A O 1
ATOM 1749 N N . ASP A 1 248 ? 30.513 26.481 1.385 1.00 31.04 248 ASP A N 1
ATOM 1750 C CA . ASP A 1 248 ? 30.981 26.737 2.742 1.00 27.87 248 ASP A CA 1
ATOM 1751 C C . ASP A 1 248 ? 29.964 26.370 3.813 1.00 27.24 248 ASP A C 1
ATOM 1752 O O . ASP A 1 248 ? 28.770 26.234 3.542 1.00 25.81 248 ASP A O 1
ATOM 1757 N N . PRO A 1 249 ? 30.433 26.205 5.058 1.00 25.86 249 PRO A N 1
ATOM 1758 C CA . PRO A 1 249 ? 29.543 25.857 6.167 1.00 27.48 249 PRO A CA 1
ATOM 1759 C C . PRO A 1 249 ? 28.628 27.030 6.510 1.00 28.67 249 PRO A C 1
ATOM 1760 O O . PRO A 1 249 ? 29.014 28.191 6.364 1.00 28.80 249 PRO A O 1
ATOM 1764 N N . THR A 1 250 ? 27.412 26.716 6.943 1.00 29.66 250 THR A N 1
ATOM 1765 C CA . THR A 1 250 ? 26.434 27.730 7.310 1.00 31.24 250 THR A CA 1
ATOM 1766 C C . THR A 1 250 ? 25.900 27.415 8.710 1.00 31.19 250 THR A C 1
ATOM 1767 O O . THR A 1 250 ? 25.754 26.252 9.083 1.00 28.78 250 THR A O 1
ATOM 1771 N N . PRO A 1 251 ? 25.604 28.456 9.501 1.00 31.45 251 PRO A N 1
ATOM 1772 C CA . PRO A 1 251 ? 25.095 28.346 10.871 1.00 30.40 251 PRO A CA 1
ATOM 1773 C C . PRO A 1 251 ? 23.734 27.708 11.121 1.00 30.17 251 PRO A C 1
ATOM 1774 O O . PRO A 1 251 ? 22.847 27.704 10.265 1.00 27.92 251 PRO A O 1
ATOM 1778 N N . ASP A 1 252 ? 23.604 27.172 12.331 1.00 29.37 252 ASP A N 1
ATOM 1779 C CA . ASP A 1 252 ? 22.392 26.539 12.838 1.00 29.39 252 ASP A CA 1
ATOM 1780 C C . ASP A 1 252 ? 21.482 25.835 11.836 1.00 28.61 252 ASP A C 1
ATOM 1781 O O . ASP A 1 252 ? 20.301 26.167 11.730 1.00 29.82 252 ASP A O 1
ATOM 1786 N N . GLN A 1 253 ? 22.013 24.851 11.121 1.00 24.16 253 GLN A N 1
ATOM 1787 C CA . GLN A 1 253 ? 21.213 24.118 10.146 1.00 23.98 253 GLN A CA 1
ATOM 1788 C C . GLN A 1 253 ? 20.499 22.941 10.788 1.00 22.69 253 GLN A C 1
ATOM 1789 O O . GLN A 1 253 ? 19.488 22.456 10.276 1.00 22.87 253 GLN A O 1
ATOM 1795 N N . TYR A 1 254 ? 21.026 22.479 11.916 1.00 19.65 254 TYR A N 1
ATOM 1796 C CA . TYR A 1 254 ? 20.424 21.358 12.612 1.00 18.42 254 TYR A CA 1
ATOM 1797 C C . TYR A 1 254 ? 20.282 21.694 14.086 1.00 18.14 254 TYR A C 1
ATOM 1798 O O . TYR A 1 254 ? 21.232 22.144 14.721 1.00 19.28 254 TYR A O 1
ATOM 1807 N N . CYS A 1 255 ? 19.083 21.500 14.619 1.00 15.45 255 CYS A N 1
ATOM 1808 C CA . CYS A 1 255 ? 18.847 21.765 16.025 1.00 15.56 255 CYS A CA 1
ATOM 1809 C C . CYS A 1 255 ? 18.626 20.472 16.786 1.00 13.67 255 CYS A C 1
ATOM 1810 O O . CYS A 1 255 ? 17.800 19.643 16.398 1.00 13.82 255 CYS A O 1
ATOM 1813 N N . ILE A 1 256 ? 19.380 20.300 17.863 1.00 12.61 256 ILE A N 1
ATOM 1814 C CA . ILE A 1 256 ? 19.238 19.135 18.719 1.00 13.02 256 ILE A CA 1
ATOM 1815 C C . ILE A 1 256 ? 18.629 19.711 19.989 1.00 12.72 256 ILE A C 1
ATOM 1816 O O . ILE A 1 256 ? 19.294 20.442 20.724 1.00 13.58 256 ILE A O 1
ATOM 1821 N N . SER A 1 257 ? 17.362 19.391 20.237 1.00 12.08 257 SER A N 1
ATOM 1822 C CA . SER A 1 257 ? 16.653 19.917 21.403 1.00 12.48 257 SER A CA 1
ATOM 1823 C C . SER A 1 257 ? 16.404 18.875 22.482 1.00 12.70 257 SER A C 1
ATOM 1824 O O . SER A 1 257 ? 16.832 17.726 22.370 1.00 11.29 257 SER A O 1
ATOM 1827 N N . LYS A 1 258 ? 15.685 19.284 23.524 1.00 12.95 258 LYS A N 1
ATOM 1828 C CA . LYS A 1 258 ? 15.352 18.375 24.613 1.00 13.86 258 LYS A CA 1
ATOM 1829 C C . LYS A 1 258 ? 14.534 17.201 24.070 1.00 14.57 258 LYS A C 1
ATOM 1830 O O . LYS A 1 258 ? 14.499 16.131 24.672 1.00 15.39 258 LYS A O 1
ATOM 1836 N N . PHE A 1 259 ? 13.886 17.395 22.926 1.00 13.85 259 PHE A N 1
ATOM 1837 C CA . PHE A 1 259 ? 13.068 16.329 22.349 1.00 14.05 259 PHE A CA 1
ATOM 1838 C C . PHE A 1 259 ? 13.873 15.317 21.555 1.00 12.83 259 PHE A C 1
ATOM 1839 O O . PHE A 1 259 ? 13.395 14.219 21.279 1.00 12.82 259 PHE A O 1
ATOM 1847 N N . THR A 1 260 ? 15.098 15.684 21.194 1.00 13.32 260 THR A N 1
ATOM 1848 C CA . THR A 1 260 ? 15.959 14.785 20.436 1.00 11.87 260 THR A CA 1
ATOM 1849 C C . THR A 1 260 ? 16.532 13.715 21.364 1.00 12.00 260 THR A C 1
ATOM 1850 O O . THR A 1 260 ? 17.391 14.003 22.199 1.00 13.01 260 THR A O 1
ATOM 1854 N N . ARG A 1 261 ? 16.060 12.480 21.209 1.00 8.99 261 ARG A N 1
ATOM 1855 C CA . ARG A 1 261 ? 16.525 11.380 22.046 1.00 9.65 261 ARG A CA 1
ATOM 1856 C C . ARG A 1 261 ? 17.413 10.410 21.266 1.00 9.04 261 ARG A C 1
ATOM 1857 O O . ARG A 1 261 ? 17.969 9.468 21.827 1.00 10.01 261 ARG A O 1
ATOM 1865 N N . ILE A 1 262 ? 17.526 10.652 19.965 1.00 10.52 262 ILE A N 1
ATOM 1866 C CA . ILE A 1 262 ? 18.342 9.834 19.080 1.00 11.42 262 ILE A CA 1
ATOM 1867 C C . ILE A 1 262 ? 19.098 10.791 18.164 1.00 11.80 262 ILE A C 1
ATOM 1868 O O . ILE A 1 262 ? 18.490 11.619 17.487 1.00 10.08 262 ILE A O 1
ATOM 1873 N N . VAL A 1 263 ? 20.424 10.697 18.168 1.00 10.97 263 VAL A N 1
ATOM 1874 C CA . VAL A 1 263 ? 21.248 11.559 17.332 1.00 10.84 263 VAL A CA 1
ATOM 1875 C C . VAL A 1 263 ? 22.017 10.660 16.382 1.00 10.82 263 VAL A C 1
ATOM 1876 O O . VAL A 1 263 ? 22.756 9.769 16.807 1.00 10.14 263 VAL A O 1
ATOM 1880 N N . ILE A 1 264 ? 21.817 10.886 15.088 1.00 10.39 264 ILE A N 1
ATOM 1881 C CA . ILE A 1 264 ? 22.473 10.092 14.066 1.00 11.16 264 ILE A CA 1
ATOM 1882 C C . ILE A 1 264 ? 23.584 10.928 13.442 1.00 10.14 264 ILE A C 1
ATOM 1883 O O . ILE A 1 264 ? 23.318 11.881 12.726 1.00 12.10 264 ILE A O 1
ATOM 1888 N N . LEU A 1 265 ? 24.828 10.570 13.738 1.00 10.10 265 LEU A N 1
ATOM 1889 C CA . LEU A 1 265 ? 25.971 11.294 13.209 1.00 11.27 265 LEU A CA 1
ATOM 1890 C C . LEU A 1 265 ? 26.529 10.520 12.030 1.00 11.68 265 LEU A C 1
ATOM 1891 O O . LEU A 1 265 ? 26.822 9.333 12.151 1.00 11.82 265 LEU A O 1
ATOM 1896 N N . GLU A 1 266 ? 26.653 11.185 10.885 1.00 10.92 266 GLU A N 1
ATOM 1897 C CA . GLU A 1 266 ? 27.179 10.526 9.693 1.00 11.60 266 GLU A CA 1
ATOM 1898 C C . GLU A 1 266 ? 28.345 11.331 9.155 1.00 10.27 266 GLU A C 1
ATOM 1899 O O . GLU A 1 266 ? 28.318 12.562 9.162 1.00 9.66 266 GLU A O 1
ATOM 1905 N N . GLY A 1 267 ? 29.378 10.634 8.702 1.00 9.38 267 GLY A N 1
ATOM 1906 C CA . GLY A 1 267 ? 30.534 11.331 8.172 1.00 10.53 267 GLY A CA 1
ATOM 1907 C C . GLY A 1 267 ? 31.660 10.409 7.756 1.00 9.85 267 GLY A C 1
ATOM 1908 O O . GLY A 1 267 ? 31.644 9.202 8.017 1.00 10.79 267 GLY A O 1
ATOM 1909 N N . LEU A 1 268 ? 32.656 10.998 7.111 1.00 10.22 268 LEU A N 1
ATOM 1910 C CA . LEU A 1 268 ? 33.811 10.260 6.622 1.00 10.86 268 LEU A CA 1
ATOM 1911 C C . LEU A 1 268 ? 34.775 9.774 7.697 1.00 12.43 268 LEU A C 1
ATOM 1912 O O . LEU A 1 268 ? 35.284 8.653 7.631 1.00 9.86 268 LEU A O 1
ATOM 1917 N N . TYR A 1 269 ? 35.006 10.622 8.691 1.00 11.36 269 TYR A N 1
ATOM 1918 C CA . TYR A 1 269 ? 36.013 10.334 9.702 1.00 9.80 269 TYR A CA 1
ATOM 1919 C C . TYR A 1 269 ? 35.619 10.045 11.140 1.00 10.87 269 TYR A C 1
ATOM 1920 O O . TYR A 1 269 ? 36.456 10.149 12.046 1.00 10.13 269 TYR A O 1
ATOM 1929 N N . LEU A 1 270 ? 34.374 9.639 11.362 1.00 10.21 270 LEU A N 1
ATOM 1930 C CA . LEU A 1 270 ? 33.924 9.363 12.719 1.00 10.36 270 LEU A CA 1
ATOM 1931 C C . LEU A 1 270 ? 34.601 8.159 13.359 1.00 11.47 270 LEU A C 1
ATOM 1932 O O . LEU A 1 270 ? 34.504 7.977 14.570 1.00 11.91 270 LEU A O 1
ATOM 1937 N N . LEU A 1 271 ? 35.281 7.346 12.549 1.00 11.69 271 LEU A N 1
ATOM 1938 C CA . LEU A 1 271 ? 35.982 6.158 13.041 1.00 10.79 271 LEU A CA 1
ATOM 1939 C C . LEU A 1 271 ? 37.430 6.164 12.547 1.00 12.75 271 LEU A C 1
ATOM 1940 O O . LEU A 1 271 ? 38.039 5.109 12.356 1.00 13.04 271 LEU A O 1
ATOM 1945 N N . TYR A 1 272 ? 37.971 7.365 12.369 1.00 12.42 272 TYR A N 1
ATOM 1946 C CA . TYR A 1 272 ? 39.333 7.570 11.869 1.00 13.61 272 TYR A CA 1
ATOM 1947 C C . TYR A 1 272 ? 40.311 7.579 13.049 1.00 15.07 272 TYR A C 1
ATOM 1948 O O . TYR A 1 272 ? 40.123 8.332 14.001 1.00 15.34 272 TYR A O 1
ATOM 1957 N N . ASP A 1 273 ? 41.356 6.753 12.974 1.00 15.86 273 ASP A N 1
ATOM 1958 C CA . ASP A 1 273 ? 42.320 6.612 14.074 1.00 16.75 273 ASP A CA 1
ATOM 1959 C C . ASP A 1 273 ? 43.385 7.685 14.288 1.00 16.98 273 ASP A C 1
ATOM 1960 O O . ASP A 1 273 ? 44.428 7.411 14.893 1.00 16.21 273 ASP A O 1
ATOM 1965 N N . GLN A 1 274 ? 43.131 8.904 13.832 1.00 14.74 274 GLN A N 1
ATOM 1966 C CA . GLN A 1 274 ? 44.109 9.966 14.001 1.00 15.02 274 GLN A CA 1
ATOM 1967 C C . GLN A 1 274 ? 43.556 11.188 14.711 1.00 14.40 274 GLN A C 1
ATOM 1968 O O . GLN A 1 274 ? 42.347 11.440 14.697 1.00 13.52 274 GLN A O 1
ATOM 1974 N N . GLU A 1 275 ? 44.473 11.939 15.314 1.00 14.87 275 GLU A N 1
ATOM 1975 C CA . GLU A 1 275 ? 44.188 13.165 16.051 1.00 14.89 275 GLU A CA 1
ATOM 1976 C C . GLU A 1 275 ? 42.863 13.208 16.817 1.00 14.42 275 GLU A C 1
ATOM 1977 O O . GLU A 1 275 ? 42.569 12.307 17.593 1.00 14.48 275 GLU A O 1
ATOM 1983 N N . ASN A 1 276 ? 42.070 14.256 16.610 1.00 13.08 276 ASN A N 1
ATOM 1984 C CA . ASN A 1 276 ? 40.805 14.389 17.330 1.00 12.05 276 ASN A CA 1
ATOM 1985 C C . ASN A 1 276 ? 39.739 13.382 16.919 1.00 10.88 276 ASN A C 1
ATOM 1986 O O . ASN A 1 276 ? 38.838 13.085 17.701 1.00 11.75 276 ASN A O 1
ATOM 1991 N N . TRP A 1 277 ? 39.829 12.871 15.694 1.00 10.96 277 TRP A N 1
ATOM 1992 C CA . TRP A 1 277 ? 38.844 11.909 15.199 1.00 10.82 277 TRP A CA 1
ATOM 1993 C C . TRP A 1 277 ? 38.844 10.637 16.025 1.00 12.81 277 TRP A C 1
ATOM 1994 O O . TRP A 1 277 ? 37.792 10.063 16.304 1.00 13.07 277 TRP A O 1
ATOM 2005 N N . LYS A 1 278 ? 40.035 10.205 16.418 1.00 14.29 278 LYS A N 1
ATOM 2006 C CA . LYS A 1 278 ? 40.181 8.987 17.192 1.00 17.53 278 LYS A CA 1
ATOM 2007 C C . LYS A 1 278 ? 39.435 9.070 18.509 1.00 17.55 278 LYS A C 1
ATOM 2008 O O . LYS A 1 278 ? 38.964 8.061 19.014 1.00 21.54 278 LYS A O 1
ATOM 2014 N N . LYS A 1 279 ? 39.316 10.277 19.053 1.00 15.49 279 LYS A N 1
ATOM 2015 C CA . LYS A 1 279 ? 38.640 10.472 20.325 1.00 17.98 279 LYS A CA 1
ATOM 2016 C C . LYS A 1 279 ? 37.113 10.444 20.217 1.00 18.60 279 LYS A C 1
ATOM 2017 O O . LYS A 1 279 ? 36.418 10.361 21.229 1.00 17.13 279 LYS A O 1
ATOM 2023 N N . ILE A 1 280 ? 36.596 10.495 18.992 1.00 19.62 280 ILE A N 1
ATOM 2024 C CA . ILE A 1 280 ? 35.149 10.486 18.773 1.00 20.79 280 ILE A CA 1
ATOM 2025 C C . ILE A 1 280 ? 34.453 9.227 19.255 1.00 21.67 280 ILE A C 1
ATOM 2026 O O . ILE A 1 280 ? 33.490 9.310 20.021 1.00 21.69 280 ILE A O 1
ATOM 2031 N N . TYR A 1 281 ? 34.921 8.068 18.798 1.00 19.28 281 TYR A N 1
ATOM 2032 C CA . TYR A 1 281 ? 34.319 6.802 19.200 1.00 21.39 281 TYR A CA 1
ATOM 2033 C C . TYR A 1 281 ? 34.256 6.679 20.714 1.00 21.14 281 TYR A C 1
ATOM 2034 O O . TYR A 1 281 ? 33.184 6.492 21.282 1.00 19.73 281 TYR A O 1
ATOM 2043 N N . LYS A 1 282 ? 35.409 6.777 21.368 1.00 20.70 282 LYS A N 1
ATOM 2044 C CA . LYS A 1 282 ? 35.445 6.656 22.815 1.00 20.46 282 LYS A CA 1
ATOM 2045 C C . LYS A 1 282 ? 34.531 7.663 23.504 1.00 17.91 282 LYS A C 1
ATOM 2046 O O . LYS A 1 282 ? 33.824 7.306 24.440 1.00 18.63 282 LYS A O 1
ATOM 2052 N N . THR A 1 283 ? 34.539 8.912 23.045 1.00 16.87 283 THR A N 1
ATOM 2053 C CA . THR A 1 283 ? 33.694 9.928 23.664 1.00 15.62 283 THR A CA 1
ATOM 2054 C C . THR A 1 283 ? 32.222 9.521 23.605 1.00 15.17 283 THR A C 1
ATOM 2055 O O . THR A 1 283 ? 31.502 9.655 24.589 1.00 14.37 283 THR A O 1
ATOM 2059 N N . LEU A 1 284 ? 31.778 8.999 22.464 1.00 15.14 284 LEU A N 1
ATOM 2060 C CA . LEU A 1 284 ? 30.384 8.575 22.344 1.00 15.14 284 LEU A CA 1
ATOM 2061 C C . LEU A 1 284 ? 30.160 7.159 22.880 1.00 14.53 284 LEU A C 1
ATOM 2062 O O . LEU A 1 284 ? 29.118 6.866 23.466 1.00 14.86 284 LEU A O 1
ATOM 2067 N N . ALA A 1 285 ? 31.141 6.282 22.690 1.00 14.99 285 ALA A N 1
ATOM 2068 C CA . ALA A 1 285 ? 31.022 4.904 23.158 1.00 15.08 285 ALA A CA 1
ATOM 2069 C C . ALA A 1 285 ? 30.935 4.847 24.680 1.00 15.46 285 ALA A C 1
ATOM 2070 O O . ALA A 1 285 ? 30.214 4.019 25.237 1.00 16.00 285 ALA A O 1
ATOM 2072 N N . ASP A 1 286 ? 31.667 5.733 25.347 1.00 15.73 286 ASP A N 1
ATOM 2073 C CA . ASP A 1 286 ? 31.667 5.760 26.803 1.00 18.28 286 ASP A CA 1
ATOM 2074 C C . ASP A 1 286 ? 30.321 6.116 27.432 1.00 17.27 286 ASP A C 1
ATOM 2075 O O . ASP A 1 286 ? 30.158 6.001 28.643 1.00 18.59 286 ASP A O 1
ATOM 2080 N N . THR A 1 287 ? 29.357 6.547 26.624 1.00 17.25 287 THR A N 1
ATOM 2081 C CA . THR A 1 287 ? 28.038 6.870 27.166 1.00 16.22 287 THR A CA 1
ATOM 2082 C C . THR A 1 287 ? 27.296 5.568 27.436 1.00 16.95 287 THR A C 1
ATOM 2083 O O . THR A 1 287 ? 26.358 5.529 28.231 1.00 16.33 287 THR A O 1
ATOM 2087 N N . GLY A 1 288 ? 27.727 4.501 26.770 1.00 16.92 288 GLY A N 1
ATOM 2088 C CA . GLY A 1 288 ? 27.067 3.218 26.930 1.00 15.84 288 GLY A CA 1
ATOM 2089 C C . GLY A 1 288 ? 25.803 3.160 26.085 1.00 15.37 288 GLY A C 1
ATOM 2090 O O . GLY A 1 288 ? 24.987 2.241 26.213 1.00 13.38 288 GLY A O 1
ATOM 2091 N N . ALA A 1 289 ? 25.635 4.149 25.213 1.00 13.60 289 ALA A N 1
ATOM 2092 C CA . ALA A 1 289 ? 24.457 4.207 24.352 1.00 12.42 289 ALA A CA 1
ATOM 2093 C C . ALA A 1 289 ? 24.851 4.602 22.935 1.00 11.40 289 ALA A C 1
ATOM 2094 O O . ALA A 1 289 ? 24.430 5.640 22.432 1.00 12.98 289 ALA A O 1
ATOM 2096 N N . LEU A 1 290 ? 25.655 3.755 22.299 1.00 11.66 290 LEU A N 1
ATOM 2097 C CA . LEU A 1 290 ? 26.124 4.003 20.943 1.00 10.93 290 LEU A CA 1
ATOM 2098 C C . LEU A 1 290 ? 25.997 2.795 20.019 1.00 12.57 290 LEU A C 1
ATOM 2099 O O . LEU A 1 290 ? 26.319 1.673 20.401 1.00 11.04 290 LEU A O 1
ATOM 2104 N N . LEU A 1 291 ? 25.519 3.041 18.803 1.00 11.61 291 LEU A N 1
ATOM 2105 C CA . LEU A 1 291 ? 25.430 2.009 17.777 1.00 13.05 291 LEU A CA 1
ATOM 2106 C C . LEU A 1 291 ? 26.375 2.533 16.702 1.00 12.28 291 LEU A C 1
ATOM 2107 O O . LEU A 1 291 ? 26.377 3.730 16.414 1.00 13.30 291 LEU A O 1
ATOM 2112 N N . VAL A 1 292 ? 27.190 1.648 16.138 1.00 10.93 292 VAL A N 1
ATOM 2113 C CA . VAL A 1 292 ? 28.165 2.028 15.121 1.00 11.08 292 VAL A CA 1
ATOM 2114 C C . VAL A 1 292 ? 28.016 1.216 13.837 1.00 12.31 292 VAL A C 1
ATOM 2115 O O . VAL A 1 292 ? 28.019 -0.013 13.871 1.00 12.35 292 VAL A O 1
ATOM 2119 N N . TYR A 1 293 ? 27.890 1.918 12.712 1.00 13.13 293 TYR A N 1
ATOM 2120 C CA . TYR A 1 293 ? 27.745 1.284 11.403 1.00 13.81 293 TYR A CA 1
ATOM 2121 C C . TYR A 1 293 ? 28.778 1.825 10.432 1.00 15.86 293 TYR A C 1
ATOM 2122 O O . TYR A 1 293 ? 29.067 3.025 10.407 1.00 14.13 293 TYR A O 1
ATOM 2131 N N . LYS A 1 294 ? 29.339 0.930 9.633 1.00 15.15 294 LYS A N 1
ATOM 2132 C CA . LYS A 1 294 ? 30.327 1.329 8.647 1.00 15.99 294 LYS A C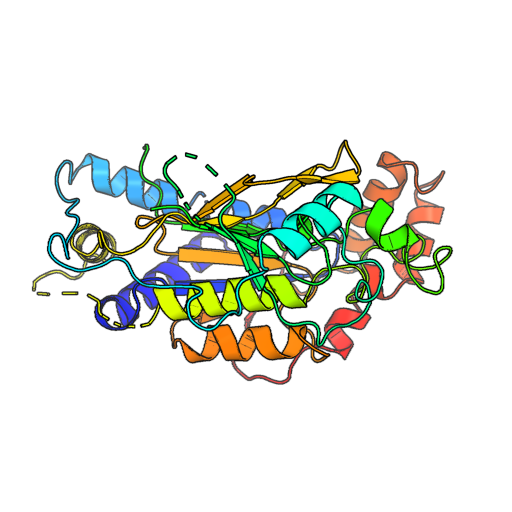A 1
ATOM 2133 C C . LYS A 1 294 ? 29.875 0.693 7.342 1.00 17.77 294 LYS A C 1
ATOM 2134 O O . LYS A 1 294 ? 29.651 -0.513 7.275 1.00 18.14 294 LYS A O 1
ATOM 2140 N N . ILE A 1 295 ? 29.722 1.517 6.313 1.00 17.81 295 ILE A N 1
ATOM 2141 C CA . ILE A 1 295 ? 29.270 1.036 5.017 1.00 18.85 295 ILE A CA 1
ATOM 2142 C C . ILE A 1 295 ? 30.404 0.446 4.190 1.00 19.47 295 ILE A C 1
ATOM 2143 O O . ILE A 1 295 ? 31.455 1.059 4.041 1.00 18.89 295 ILE A O 1
ATOM 2148 N N . ASP A 1 296 ? 30.188 -0.760 3.676 1.00 21.60 296 ASP A N 1
ATOM 2149 C CA . ASP A 1 296 ? 31.166 -1.420 2.816 1.00 23.86 296 ASP A CA 1
ATOM 2150 C C . ASP A 1 296 ? 30.596 -1.188 1.427 1.00 21.99 296 ASP A C 1
ATOM 2151 O O . ASP A 1 296 ? 29.495 -1.641 1.123 1.00 25.00 296 ASP A O 1
ATOM 2156 N N . ILE A 1 297 ? 31.341 -0.477 0.591 1.00 22.85 297 ILE A N 1
ATOM 2157 C CA . ILE A 1 297 ? 30.871 -0.130 -0.743 1.00 23.67 297 ILE A CA 1
ATOM 2158 C C . ILE A 1 297 ? 31.072 -1.142 -1.861 1.00 23.53 297 ILE A C 1
ATOM 2159 O O . ILE A 1 297 ? 31.900 -2.049 -1.776 1.00 24.35 297 ILE A O 1
ATOM 2164 N N . ASP A 1 298 ? 30.268 -0.960 -2.904 1.00 24.15 298 ASP A N 1
ATOM 2165 C CA . ASP A 1 298 ? 30.337 -1.748 -4.125 1.00 25.14 298 ASP A CA 1
ATOM 2166 C C . ASP A 1 298 ? 31.242 -0.811 -4.914 1.00 24.05 298 ASP A C 1
ATOM 2167 O O . ASP A 1 298 ? 30.819 0.276 -5.312 1.00 22.84 298 ASP A O 1
ATOM 2172 N N . TYR A 1 299 ? 32.493 -1.212 -5.108 1.00 22.76 299 TYR A N 1
ATOM 2173 C CA . TYR A 1 299 ? 33.459 -0.371 -5.799 1.00 23.60 299 TYR A CA 1
ATOM 2174 C C . TYR A 1 299 ? 32.978 0.246 -7.111 1.00 23.96 299 TYR A C 1
ATOM 2175 O O . TYR A 1 299 ? 32.951 1.467 -7.256 1.00 22.17 299 TYR A O 1
ATOM 2184 N N . GLU A 1 300 ? 32.612 -0.600 -8.067 1.00 25.87 300 GLU A N 1
ATOM 2185 C CA . GLU A 1 300 ? 32.163 -0.120 -9.369 1.00 27.38 300 GLU A CA 1
ATOM 2186 C C . GLU A 1 300 ? 31.023 0.890 -9.327 1.00 25.11 300 GLU A C 1
ATOM 2187 O O . GLU A 1 300 ? 31.104 1.947 -9.957 1.00 25.08 300 GLU A O 1
ATOM 2193 N N . ALA A 1 301 ? 29.962 0.565 -8.596 1.00 24.79 301 ALA A N 1
ATOM 2194 C CA . ALA A 1 301 ? 28.811 1.455 -8.496 1.00 22.43 301 ALA A CA 1
ATOM 2195 C C . ALA A 1 301 ? 29.175 2.768 -7.813 1.00 21.81 301 ALA A C 1
ATOM 2196 O O . ALA A 1 301 ? 28.679 3.832 -8.181 1.00 21.55 301 ALA A O 1
ATOM 2198 N N . THR A 1 302 ? 30.039 2.694 -6.809 1.00 19.27 302 THR A N 1
ATOM 2199 C CA . THR A 1 302 ? 30.436 3.893 -6.098 1.00 18.56 302 THR A CA 1
ATOM 2200 C C . THR A 1 302 ? 31.366 4.730 -6.965 1.00 18.33 302 THR A C 1
ATOM 2201 O O . THR A 1 302 ? 31.284 5.958 -6.975 1.00 18.18 302 THR A O 1
ATOM 2205 N N . GLU A 1 303 ? 32.247 4.061 -7.702 1.00 18.62 303 GLU A N 1
ATOM 2206 C CA . GLU A 1 303 ? 33.174 4.758 -8.581 1.00 18.81 303 GLU A CA 1
ATOM 2207 C C . GLU A 1 303 ? 32.377 5.575 -9.591 1.00 19.90 303 GLU A C 1
ATOM 2208 O O . GLU A 1 303 ? 32.684 6.739 -9.853 1.00 18.32 303 GLU A O 1
ATOM 2214 N N . GLU A 1 304 ? 31.345 4.955 -10.155 1.00 19.05 304 GLU A N 1
ATOM 2215 C CA . GLU A 1 304 ? 30.510 5.625 -11.140 1.00 22.23 304 GLU A CA 1
ATOM 2216 C C . GLU A 1 304 ? 29.754 6.781 -10.507 1.00 21.22 304 GLU A C 1
ATOM 2217 O O . GLU A 1 304 ? 29.649 7.858 -11.092 1.00 20.13 304 GLU A O 1
ATOM 2223 N N . ARG A 1 305 ? 29.228 6.548 -9.308 1.00 21.70 305 ARG A N 1
ATOM 2224 C CA . ARG A 1 305 ? 28.473 7.567 -8.593 1.00 20.88 305 ARG A CA 1
ATOM 2225 C C . ARG A 1 305 ? 29.315 8.812 -8.326 1.00 20.45 305 ARG A C 1
ATOM 2226 O O . ARG A 1 305 ? 28.872 9.934 -8.579 1.00 20.58 305 ARG A O 1
ATOM 2234 N N . VAL A 1 306 ? 30.529 8.616 -7.818 1.00 18.47 306 VAL A N 1
ATOM 2235 C CA . VAL A 1 306 ? 31.416 9.731 -7.523 1.00 16.61 306 VAL A CA 1
ATOM 2236 C C . VAL A 1 306 ? 31.913 10.395 -8.805 1.00 16.57 306 VAL A C 1
ATOM 2237 O O . VAL A 1 306 ? 32.022 11.619 -8.878 1.00 16.38 306 VAL A O 1
ATOM 2241 N N . ALA A 1 307 ? 32.213 9.590 -9.816 1.00 14.48 307 ALA A N 1
ATOM 2242 C CA . ALA A 1 307 ? 32.681 10.147 -11.081 1.00 16.02 307 ALA A CA 1
ATOM 2243 C C . ALA A 1 307 ? 31.605 11.086 -11.617 1.00 16.71 307 ALA A C 1
ATOM 2244 O O . ALA A 1 307 ? 31.903 12.184 -12.088 1.00 15.68 307 ALA A O 1
ATOM 2246 N N . LYS A 1 308 ? 30.350 10.656 -11.532 1.00 18.50 308 LYS A N 1
ATOM 2247 C CA . LYS A 1 308 ? 29.238 11.476 -12.006 1.00 20.57 308 LYS A CA 1
ATOM 2248 C C . LYS A 1 308 ? 29.106 12.772 -11.220 1.00 22.11 308 LYS A C 1
ATOM 2249 O O . LYS A 1 308 ? 28.795 13.817 -11.790 1.00 21.52 308 LYS A O 1
ATOM 2255 N N . ARG A 1 309 ? 29.326 12.711 -9.909 1.00 23.14 309 ARG A N 1
ATOM 2256 C CA . ARG A 1 309 ? 29.231 13.918 -9.091 1.00 24.04 309 ARG A CA 1
ATOM 2257 C C . ARG A 1 309 ? 30.276 14.931 -9.530 1.00 23.15 309 ARG A C 1
ATOM 2258 O O . ARG A 1 309 ? 29.994 16.126 -9.628 1.00 25.04 309 ARG A O 1
ATOM 2266 N N . HIS A 1 310 ? 31.486 14.453 -9.795 1.00 22.80 310 HIS A N 1
ATOM 2267 C CA . HIS A 1 310 ? 32.558 15.334 -10.232 1.00 22.29 310 HIS A CA 1
ATOM 2268 C C . HIS A 1 310 ? 32.238 15.949 -11.584 1.00 21.19 310 HIS A C 1
ATOM 2269 O O . HIS A 1 310 ? 32.561 17.108 -11.835 1.00 18.44 310 HIS A O 1
ATOM 2276 N N . LEU A 1 311 ? 31.610 15.167 -12.456 1.00 19.75 311 LEU A N 1
ATOM 2277 C CA . LEU A 1 311 ? 31.249 15.662 -13.780 1.00 19.94 311 LEU A CA 1
ATOM 2278 C C . LEU A 1 311 ? 30.148 16.710 -13.667 1.00 21.13 311 LEU A C 1
ATOM 2279 O O . LEU A 1 311 ? 30.226 17.775 -14.281 1.00 20.63 311 LEU A O 1
ATOM 2284 N N . GLN A 1 312 ? 29.123 16.409 -12.874 1.00 22.84 312 GLN A N 1
ATOM 2285 C CA . GLN A 1 312 ? 28.005 17.332 -12.696 1.00 26.79 312 GLN A CA 1
ATOM 2286 C C . GLN A 1 312 ? 28.446 18.606 -11.999 1.00 28.02 312 GLN A C 1
ATOM 2287 O O . GLN A 1 312 ? 27.862 19.670 -12.207 1.00 26.94 312 GLN A O 1
ATOM 2293 N N . SER A 1 313 ? 29.478 18.489 -11.172 1.00 29.85 313 SER A N 1
ATOM 2294 C CA . SER A 1 313 ? 30.004 19.622 -10.422 1.00 31.82 313 SER A CA 1
ATOM 2295 C C . SER A 1 313 ? 31.063 20.399 -11.197 1.00 31.84 313 SER A C 1
ATOM 2296 O O . SER A 1 313 ? 31.571 21.415 -10.720 1.00 32.45 313 SER A O 1
ATOM 2299 N N . GLY A 1 314 ? 31.399 19.915 -12.388 1.00 31.25 314 GLY A N 1
ATOM 2300 C CA . GLY A 1 314 ? 32.383 20.593 -13.212 1.00 30.37 314 GLY A CA 1
ATOM 2301 C C . GLY A 1 314 ? 33.842 20.331 -12.887 1.00 31.18 314 GLY A C 1
ATOM 2302 O O . GLY A 1 314 ? 34.726 20.889 -13.537 1.00 31.12 314 GLY A O 1
ATOM 2303 N N . LEU A 1 315 ? 34.105 19.488 -11.893 1.00 30.46 315 LEU A N 1
ATOM 2304 C CA . LEU A 1 315 ? 35.479 19.174 -11.507 1.00 30.99 315 LEU A CA 1
ATOM 2305 C C . LEU A 1 315 ? 36.249 18.459 -12.617 1.00 29.58 315 LEU A C 1
ATOM 2306 O O . LEU A 1 315 ? 37.475 18.545 -12.684 1.00 28.89 315 LEU A O 1
ATOM 2311 N N . VAL A 1 316 ? 35.527 17.746 -13.478 1.00 26.77 316 VAL A N 1
ATOM 2312 C CA . VAL A 1 316 ? 36.139 17.023 -14.590 1.00 25.01 316 VAL A CA 1
ATOM 2313 C C . VAL A 1 316 ? 35.331 17.288 -15.859 1.00 22.38 316 VAL A C 1
ATOM 2314 O O . VAL A 1 316 ? 34.189 17.732 -15.779 1.00 24.32 316 VAL A O 1
ATOM 2318 N N . THR A 1 317 ? 35.915 17.025 -17.024 1.00 22.87 317 THR A N 1
ATOM 2319 C CA . THR A 1 317 ? 35.198 17.261 -18.277 1.00 22.56 317 THR A CA 1
ATOM 2320 C C . THR A 1 317 ? 34.502 16.012 -18.811 1.00 20.92 317 THR A C 1
ATOM 2321 O O . THR A 1 317 ? 33.601 16.115 -19.644 1.00 21.24 317 THR A O 1
ATOM 2325 N N . THR A 1 318 ? 34.924 14.838 -18.347 1.00 18.82 318 THR A N 1
ATOM 2326 C CA . THR A 1 318 ? 34.320 13.576 -18.787 1.00 18.51 318 THR A CA 1
ATOM 2327 C C . THR A 1 318 ? 34.225 12.589 -17.633 1.00 16.76 318 THR A C 1
ATOM 2328 O O . THR A 1 318 ? 34.958 12.702 -16.648 1.00 14.90 318 THR A O 1
ATOM 2332 N N . ILE A 1 319 ? 33.334 11.612 -17.763 1.00 14.15 319 ILE A N 1
ATOM 2333 C CA . ILE A 1 319 ? 33.176 10.606 -16.723 1.00 13.92 319 ILE A CA 1
ATOM 2334 C C . ILE A 1 319 ? 34.475 9.812 -16.528 1.00 14.91 319 ILE A C 1
ATOM 2335 O O . ILE A 1 319 ? 34.794 9.417 -15.412 1.00 14.28 319 ILE A O 1
ATOM 2340 N N . ALA A 1 320 ? 35.226 9.591 -17.606 1.00 14.14 320 ALA A N 1
ATOM 2341 C CA . ALA A 1 320 ? 36.483 8.844 -17.510 1.00 15.96 320 ALA A CA 1
ATOM 2342 C C . ALA A 1 320 ? 37.455 9.554 -16.572 1.00 15.87 320 ALA A C 1
ATOM 2343 O O . ALA A 1 320 ? 38.111 8.923 -15.734 1.00 15.78 320 ALA A O 1
ATOM 2345 N N . GLU A 1 321 ? 37.539 10.869 -16.719 1.00 16.85 321 GLU A N 1
ATOM 2346 C CA . GLU A 1 321 ? 38.411 11.675 -15.880 1.00 18.44 321 GLU A CA 1
ATOM 2347 C C . GLU A 1 321 ? 37.950 11.576 -14.429 1.00 18.29 321 GLU A C 1
ATOM 2348 O O . GLU A 1 321 ? 38.768 11.590 -13.507 1.00 17.07 321 GLU A O 1
ATOM 2354 N N . GLY A 1 322 ? 36.638 11.468 -14.238 1.00 16.28 322 GLY A N 1
ATOM 2355 C CA . GLY A 1 322 ? 36.086 11.342 -12.900 1.00 16.83 322 GLY A CA 1
ATOM 2356 C C . GLY A 1 322 ? 36.438 9.996 -12.285 1.00 17.48 322 GLY A C 1
ATOM 2357 O O . GLY A 1 322 ? 36.758 9.912 -11.097 1.00 16.24 322 GLY A O 1
ATOM 2358 N N . ARG A 1 323 ? 36.365 8.935 -13.087 1.00 16.42 323 ARG A N 1
ATOM 2359 C CA . ARG A 1 323 ? 36.693 7.593 -12.610 1.00 18.90 323 ARG A CA 1
ATOM 2360 C C . ARG A 1 323 ? 38.175 7.537 -12.242 1.00 20.30 323 ARG A C 1
ATOM 2361 O O . ARG A 1 323 ? 38.559 6.910 -11.250 1.00 20.03 323 ARG A O 1
ATOM 2369 N N . GLU A 1 324 ? 39.004 8.197 -13.045 1.00 20.31 324 GLU A N 1
ATOM 2370 C CA . GLU A 1 324 ? 40.442 8.226 -12.802 1.00 24.53 324 GLU A CA 1
ATOM 2371 C C . GLU A 1 324 ? 40.757 8.902 -11.474 1.00 23.36 324 GLU A C 1
ATOM 2372 O O . GLU A 1 324 ? 41.590 8.419 -10.711 1.00 23.14 324 GLU A O 1
ATOM 2378 N N . LYS A 1 325 ? 40.096 10.025 -11.205 1.00 22.06 325 LYS A N 1
ATOM 2379 C CA . LYS A 1 325 ? 40.315 10.746 -9.956 1.00 22.66 325 LYS A CA 1
ATOM 2380 C C . LYS A 1 325 ? 39.910 9.866 -8.779 1.00 20.26 325 LYS A C 1
ATOM 2381 O O . LYS A 1 325 ? 40.561 9.867 -7.735 1.00 20.49 325 LYS A O 1
ATOM 2387 N N . PHE A 1 326 ? 38.826 9.120 -8.952 1.00 18.24 326 PHE A N 1
ATOM 2388 C CA . PHE A 1 326 ? 38.335 8.230 -7.910 1.00 17.76 326 PHE A CA 1
ATOM 2389 C C . PHE A 1 326 ? 39.370 7.148 -7.614 1.00 18.43 326 PHE A C 1
ATOM 2390 O O . PHE A 1 326 ? 39.712 6.898 -6.462 1.00 17.52 326 PHE A O 1
ATOM 2398 N N . ARG A 1 327 ? 39.867 6.507 -8.667 1.00 19.30 327 ARG A N 1
ATOM 2399 C CA . ARG A 1 327 ? 40.844 5.437 -8.506 1.00 20.99 327 ARG A CA 1
ATOM 2400 C C . ARG A 1 327 ? 42.171 5.872 -7.893 1.00 22.84 327 ARG A C 1
ATOM 2401 O O . ARG A 1 327 ? 42.764 5.128 -7.108 1.00 23.41 327 ARG A O 1
ATOM 2409 N N . SER A 1 328 ? 42.635 7.068 -8.243 1.00 22.42 328 SER A N 1
ATOM 2410 C CA . SER A 1 328 ? 43.916 7.559 -7.745 1.00 24.34 328 SER A CA 1
ATOM 2411 C C . SER A 1 328 ? 43.881 8.310 -6.416 1.00 24.24 328 SER A C 1
ATOM 2412 O O . SER A 1 328 ? 44.922 8.497 -5.789 1.00 23.23 328 SER A O 1
ATOM 2415 N N . ASN A 1 329 ? 42.697 8.742 -5.989 1.00 21.60 329 ASN A N 1
ATOM 2416 C CA . ASN A 1 329 ? 42.574 9.482 -4.734 1.00 19.98 329 ASN A CA 1
ATOM 2417 C C . ASN A 1 329 ? 42.010 8.603 -3.620 1.00 18.40 329 ASN A C 1
ATOM 2418 O O . ASN A 1 329 ? 40.818 8.299 -3.608 1.00 18.11 329 ASN A O 1
ATOM 2423 N N . ASP A 1 330 ? 42.856 8.210 -2.672 1.00 17.20 330 ASP A N 1
ATOM 2424 C CA . ASP A 1 330 ? 42.393 7.349 -1.590 1.00 18.41 330 ASP A CA 1
ATOM 2425 C C . ASP A 1 330 ? 41.386 7.995 -0.639 1.00 18.67 330 ASP A C 1
ATOM 2426 O O . ASP A 1 330 ? 40.776 7.307 0.182 1.00 18.81 330 ASP A O 1
ATOM 2431 N N . LEU A 1 331 ? 41.200 9.307 -0.752 1.00 17.92 331 LEU A N 1
ATOM 2432 C CA . LEU A 1 331 ? 40.221 10.000 0.087 1.00 19.55 331 LEU A CA 1
ATOM 2433 C C . LEU A 1 331 ? 38.845 9.798 -0.546 1.00 20.58 331 LEU A C 1
ATOM 2434 O O . LEU A 1 331 ? 37.812 9.918 0.117 1.00 18.97 331 LEU A O 1
ATOM 2439 N N . LEU A 1 332 ? 38.848 9.488 -1.841 1.00 19.41 332 LEU A N 1
ATOM 2440 C CA . LEU A 1 332 ? 37.618 9.271 -2.592 1.00 19.22 332 LEU A CA 1
ATOM 2441 C C . LEU A 1 332 ? 37.192 7.811 -2.682 1.00 19.23 332 LEU A C 1
ATOM 2442 O O . LEU A 1 332 ? 36.008 7.504 -2.545 1.00 18.95 332 LEU A O 1
ATOM 2447 N N . ASN A 1 333 ? 38.148 6.913 -2.908 1.00 17.31 333 ASN A N 1
ATOM 2448 C CA . ASN A 1 333 ? 37.829 5.493 -3.046 1.00 18.16 333 ASN A CA 1
ATOM 2449 C C . ASN A 1 333 ? 37.645 4.761 -1.720 1.00 17.20 333 ASN A C 1
ATOM 2450 O O . ASN A 1 333 ? 37.300 3.579 -1.703 1.00 19.18 333 ASN A O 1
ATOM 2455 N N . GLY A 1 334 ? 37.879 5.463 -0.616 1.00 17.55 334 GLY A N 1
ATOM 2456 C CA . GLY A 1 334 ? 37.697 4.863 0.693 1.00 18.38 334 GLY A CA 1
ATOM 2457 C C . GLY A 1 334 ? 38.872 4.102 1.280 1.00 18.80 334 GLY A C 1
ATOM 2458 O O . GLY A 1 334 ? 38.777 3.611 2.401 1.00 17.84 334 GLY A O 1
ATOM 2459 N N . ARG A 1 335 ? 39.974 3.992 0.542 1.00 19.33 335 ARG A N 1
ATOM 2460 C CA . ARG A 1 335 ? 41.139 3.277 1.056 1.00 20.45 335 ARG A CA 1
ATOM 2461 C C . ARG A 1 335 ? 41.702 3.910 2.326 1.00 17.27 335 ARG A C 1
ATOM 2462 O O . ARG A 1 335 ? 42.123 3.205 3.239 1.00 16.89 335 ARG A O 1
ATOM 2470 N N . ASP A 1 336 ? 41.729 5.235 2.381 1.00 17.22 336 ASP A N 1
ATOM 2471 C CA . ASP A 1 336 ? 42.259 5.913 3.557 1.00 16.70 336 ASP A CA 1
ATOM 2472 C C . ASP A 1 336 ? 41.403 5.616 4.787 1.00 16.22 336 ASP A C 1
ATOM 2473 O O . ASP A 1 336 ? 41.927 5.303 5.858 1.00 15.29 336 ASP A O 1
ATOM 2478 N N . ILE A 1 337 ? 40.085 5.706 4.631 1.00 14.28 337 ILE A N 1
ATOM 2479 C CA . ILE A 1 337 ? 39.179 5.427 5.739 1.00 14.73 337 ILE A CA 1
ATOM 2480 C C . ILE A 1 337 ? 39.350 3.990 6.244 1.00 14.97 337 ILE A C 1
ATOM 2481 O O . ILE A 1 337 ? 39.375 3.751 7.448 1.00 12.60 337 ILE A O 1
ATOM 2486 N N . ASP A 1 338 ? 39.479 3.035 5.326 1.00 16.02 338 ASP A N 1
ATOM 2487 C CA . ASP A 1 338 ? 39.649 1.638 5.723 1.00 17.29 338 ASP A CA 1
ATOM 2488 C C . ASP A 1 338 ? 40.987 1.394 6.412 1.00 17.74 338 ASP A C 1
ATOM 2489 O O . ASP A 1 338 ? 41.059 0.677 7.413 1.00 17.17 338 ASP A O 1
ATOM 2494 N N . ASN A 1 339 ? 42.048 1.990 5.877 1.00 18.31 339 ASN A N 1
ATOM 2495 C CA . ASN A 1 339 ? 43.375 1.811 6.453 1.00 18.23 339 ASN A CA 1
ATOM 2496 C C . ASN A 1 339 ? 43.462 2.412 7.848 1.00 18.39 339 ASN A C 1
ATOM 2497 O O . ASN A 1 339 ? 44.248 1.962 8.680 1.00 17.18 339 ASN A O 1
ATOM 2502 N N . HIS A 1 340 ? 42.639 3.424 8.103 1.00 16.26 340 HIS A N 1
ATOM 2503 C CA . HIS A 1 340 ? 42.646 4.100 9.393 1.00 14.92 340 HIS A CA 1
ATOM 2504 C C . HIS A 1 340 ? 41.438 3.817 10.279 1.00 14.57 340 HIS A C 1
ATOM 2505 O O . HIS A 1 340 ? 41.185 4.538 11.244 1.00 14.21 340 HIS A O 1
ATOM 2512 N N . LEU A 1 341 ? 40.701 2.756 9.966 1.00 15.70 341 LEU A N 1
ATOM 2513 C CA . LEU A 1 341 ? 39.527 2.406 10.758 1.00 15.23 341 LEU A CA 1
ATOM 2514 C C . LEU A 1 341 ? 39.967 1.981 12.160 1.00 17.95 341 LEU A C 1
ATOM 2515 O O . LEU A 1 341 ? 40.803 1.088 12.306 1.00 16.64 341 LEU A O 1
ATOM 2520 N N . ILE A 1 342 ? 39.421 2.624 13.192 1.00 18.37 342 ILE A N 1
ATOM 2521 C CA . ILE A 1 342 ? 39.803 2.276 14.558 1.00 21.01 342 ILE A CA 1
ATOM 2522 C C . ILE A 1 342 ? 39.496 0.817 14.858 1.00 22.69 342 ILE A C 1
ATOM 2523 O O . ILE A 1 342 ? 38.472 0.282 14.428 1.00 21.48 342 ILE A O 1
ATOM 2528 N N . LYS A 1 343 ? 40.396 0.181 15.600 1.00 25.08 343 LYS A N 1
ATOM 2529 C CA . LYS A 1 343 ? 40.260 -1.226 15.951 1.00 29.34 343 LYS A CA 1
ATOM 2530 C C . LYS A 1 343 ? 39.372 -1.462 17.166 1.00 30.86 343 LYS A C 1
ATOM 2531 O O . LYS A 1 343 ? 39.867 -1.546 18.290 1.00 31.63 343 LYS A O 1
ATOM 2537 N N . VAL A 1 344 ? 38.065 -1.564 16.939 1.00 32.24 344 VAL A N 1
ATOM 2538 C CA . VAL A 1 344 ? 37.119 -1.824 18.020 1.00 34.85 344 VAL A CA 1
ATOM 2539 C C . VAL A 1 344 ? 36.203 -2.968 17.597 1.00 36.37 344 VAL A C 1
ATOM 2540 O O . VAL A 1 344 ? 36.029 -3.225 16.408 1.00 37.55 344 VAL A O 1
ATOM 2544 N N . ASP A 1 345 ? 35.612 -3.646 18.573 1.00 39.08 345 ASP A N 1
ATOM 2545 C CA . ASP A 1 345 ? 34.754 -4.796 18.299 1.00 40.96 345 ASP A CA 1
ATOM 2546 C C . ASP A 1 345 ? 33.270 -4.544 18.045 1.00 41.13 345 ASP A C 1
ATOM 2547 O O . ASP A 1 345 ? 32.526 -5.489 17.779 1.00 42.28 345 ASP A O 1
ATOM 2552 N N . ASN A 1 346 ? 32.828 -3.293 18.109 1.00 38.57 346 ASN A N 1
ATOM 2553 C CA . ASN A 1 346 ? 31.409 -3.014 17.907 1.00 36.84 346 ASN A CA 1
ATOM 2554 C C . ASN A 1 346 ? 31.017 -2.354 16.589 1.00 33.29 346 ASN A C 1
ATOM 2555 O O . ASN A 1 346 ? 29.900 -1.863 16.456 1.00 31.65 346 ASN A O 1
ATOM 2560 N N . ILE A 1 347 ? 31.920 -2.338 15.613 1.00 29.43 347 ILE A N 1
ATOM 2561 C CA . ILE A 1 347 ? 31.593 -1.733 14.325 1.00 26.61 347 ILE A CA 1
ATOM 2562 C C . ILE A 1 347 ? 30.815 -2.726 13.466 1.00 26.07 347 ILE A C 1
ATOM 2563 O O . ILE A 1 347 ? 31.343 -3.766 13.070 1.00 25.43 347 ILE A O 1
ATOM 2568 N N . VAL A 1 348 ? 29.555 -2.405 13.190 1.00 23.93 348 VAL A N 1
ATOM 2569 C CA . VAL A 1 348 ? 28.707 -3.264 12.374 1.00 22.59 348 VAL A CA 1
ATOM 2570 C C . VAL A 1 348 ? 28.819 -2.843 10.912 1.00 22.01 348 VAL A C 1
ATOM 2571 O O . VAL A 1 348 ? 28.360 -1.765 10.532 1.00 19.64 348 VAL A O 1
ATOM 2575 N N . HIS A 1 349 ? 29.441 -3.693 10.099 1.00 21.71 349 HIS A N 1
ATOM 2576 C CA . HIS A 1 349 ? 29.611 -3.396 8.678 1.00 22.25 349 HIS A CA 1
ATOM 2577 C C . HIS A 1 349 ? 28.333 -3.690 7.909 1.00 21.70 349 HIS A C 1
ATOM 2578 O O . HIS A 1 349 ? 27.767 -4.776 8.014 1.00 23.16 349 HIS A O 1
ATOM 2585 N N . ILE A 1 350 ? 27.881 -2.715 7.129 1.00 21.69 350 ILE A N 1
ATOM 2586 C CA . ILE A 1 350 ? 26.665 -2.875 6.351 1.00 20.66 350 ILE A CA 1
ATOM 2587 C C . ILE A 1 350 ? 26.924 -2.603 4.876 1.00 22.17 350 ILE A C 1
ATOM 2588 O O . ILE A 1 350 ? 27.895 -1.939 4.516 1.00 21.04 350 ILE A O 1
ATOM 2593 N N . ARG A 1 351 ? 26.050 -3.134 4.029 1.00 23.12 351 ARG A N 1
ATOM 2594 C CA . ARG A 1 351 ? 26.165 -2.944 2.588 1.00 24.69 351 ARG A CA 1
ATOM 2595 C C . ARG A 1 351 ? 25.066 -1.994 2.136 1.00 25.07 351 ARG A C 1
ATOM 2596 O O . ARG A 1 351 ? 24.022 -1.888 2.776 1.00 27.05 351 ARG A O 1
ATOM 2604 N N . ASN A 1 352 ? 25.313 -1.293 1.037 1.00 25.81 352 ASN A N 1
ATOM 2605 C CA . ASN A 1 352 ? 24.325 -0.388 0.468 1.00 27.20 352 ASN A CA 1
ATOM 2606 C C . ASN A 1 352 ? 24.411 -0.550 -1.039 1.00 29.03 352 ASN A C 1
ATOM 2607 O O . ASN A 1 352 ? 24.707 0.396 -1.767 1.00 28.37 352 ASN A O 1
ATOM 2612 N N . ASP A 1 353 ? 24.164 -1.774 -1.494 1.00 30.68 353 ASP A N 1
ATOM 2613 C CA . ASP A 1 353 ? 24.218 -2.096 -2.913 1.00 35.80 353 ASP A CA 1
ATOM 2614 C C . ASP A 1 353 ? 22.910 -1.741 -3.617 1.00 38.77 353 ASP A C 1
ATOM 2615 O O . ASP A 1 353 ? 21.843 -1.737 -3.001 1.00 39.43 353 ASP A O 1
ATOM 2620 N N . HIS A 1 354 ? 23.001 -1.440 -4.909 1.00 42.87 354 HIS A N 1
ATOM 2621 C CA . HIS A 1 354 ? 21.830 -1.068 -5.697 1.00 46.41 354 HIS A CA 1
ATOM 2622 C C . HIS A 1 354 ? 21.662 -1.966 -6.916 1.00 47.14 354 HIS A C 1
ATOM 2623 O O . HIS A 1 354 ? 22.468 -2.907 -7.069 1.00 47.83 354 HIS A O 1
#